Protein AF-A0A2G9REM1-F1 (afdb_monomer_lite)

pLDDT: mean 92.19, std 7.45, range [52.59, 98.88]

Radius of gyration: 35.98 Å; chains: 1; bounding box: 77×43×107 Å

Secondary structure (DSSP, 8-state):
---S---------S-S-HHHHTTGGG--GGGS-HHHHHHHHHHHHHHHHHPPPPEETTTEE--HHHHHHHHHHHHHHHHTTPPPPHHHHHHHHHHHHHHHHHHHHHHHHHHHHHHH--SSPSSHHHHHHHHHHHHHHHHHHHHHH----TT-HHHHHHHHHHHHHHHHHHHHHHHHHHHHHHHHHHHHHHHHHHHHHTTTTSSTTHHHHHHHHHHHHHHHHHHSS---TTHHHHHHHHHHHHHT-

Organism: Aquarana catesbeiana (NCBI:txid8400)

Structure (mmCIF, N/CA/C/O backbone):
data_AF-A0A2G9REM1-F1
#
_entry.id   AF-A0A2G9REM1-F1
#
loop_
_atom_site.group_PDB
_atom_site.id
_atom_site.type_symbol
_atom_site.label_atom_id
_atom_site.label_alt_id
_atom_site.label_comp_id
_atom_site.label_asym_id
_atom_site.label_entity_id
_atom_site.label_seq_id
_atom_site.pdbx_PDB_ins_code
_atom_site.Cartn_x
_atom_site.Cartn_y
_atom_site.Cartn_z
_atom_site.occupancy
_atom_site.B_iso_or_equiv
_atom_site.auth_seq_id
_atom_site.auth_comp_id
_atom_site.auth_asym_id
_atom_site.auth_atom_id
_atom_site.pdbx_PDB_model_num
ATOM 1 N N . MET A 1 1 ? -25.717 18.271 27.765 1.00 52.59 1 MET A N 1
ATOM 2 C CA . MET A 1 1 ? -26.165 16.949 28.265 1.00 52.59 1 MET A CA 1
ATOM 3 C C . MET A 1 1 ? -25.075 15.956 27.875 1.00 52.59 1 MET A C 1
ATOM 5 O O . MET A 1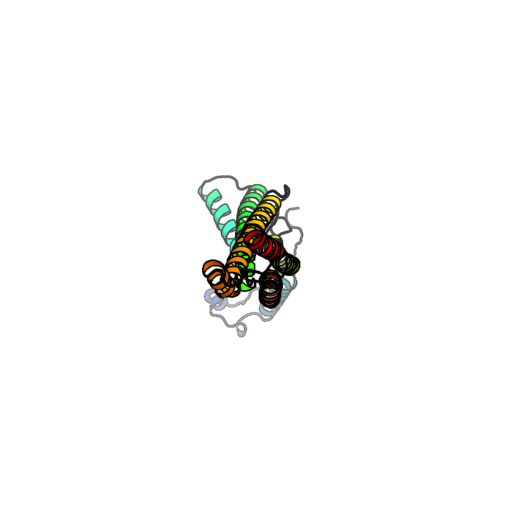 1 ? -24.778 15.903 26.698 1.00 52.59 1 MET A O 1
ATOM 9 N N . TYR A 1 2 ? -24.410 15.280 28.822 1.00 86.44 2 TYR A N 1
ATOM 10 C CA . TYR A 1 2 ? -23.147 14.548 28.560 1.00 86.44 2 TYR A CA 1
ATOM 11 C C . TYR A 1 2 ? -23.285 13.196 27.834 1.00 86.44 2 TYR A C 1
ATOM 13 O O . TYR A 1 2 ? -22.301 12.688 27.316 1.00 86.44 2 TYR A O 1
ATOM 21 N N . PHE A 1 3 ? -24.483 12.605 27.801 1.00 89.00 3 PHE A N 1
ATOM 22 C CA . PHE A 1 3 ? -24.748 11.324 27.138 1.00 89.00 3 PHE A CA 1
ATOM 23 C C . PHE A 1 3 ? -25.878 11.502 26.127 1.00 89.00 3 PHE A C 1
ATOM 25 O O . PHE A 1 3 ? -26.951 11.980 26.513 1.00 89.00 3 PHE A O 1
ATOM 32 N N . ASN A 1 4 ? -25.632 11.092 24.880 1.00 85.94 4 ASN A N 1
ATOM 33 C CA . ASN A 1 4 ? -26.566 11.234 23.756 1.00 85.94 4 ASN A CA 1
ATOM 34 C C . ASN A 1 4 ? -27.795 10.329 23.900 1.00 85.94 4 ASN A C 1
ATOM 36 O O . ASN A 1 4 ? -28.914 10.746 23.614 1.00 85.94 4 ASN A O 1
ATOM 40 N N . THR A 1 5 ? -27.598 9.118 24.420 1.00 90.62 5 THR A N 1
ATOM 41 C CA . THR A 1 5 ? -28.651 8.106 24.554 1.00 90.62 5 THR A CA 1
ATOM 42 C C . THR A 1 5 ? -28.690 7.593 25.987 1.00 90.62 5 THR A C 1
ATOM 44 O O . THR A 1 5 ? -27.654 7.442 26.635 1.00 90.62 5 THR A O 1
ATOM 47 N N . ARG A 1 6 ? -29.892 7.334 26.513 1.00 92.50 6 ARG A N 1
ATOM 48 C CA . ARG A 1 6 ? -30.090 6.816 27.874 1.00 92.50 6 ARG A CA 1
ATOM 49 C C . ARG A 1 6 ? -31.068 5.652 27.849 1.00 92.50 6 ARG A C 1
ATOM 51 O O . ARG A 1 6 ? -32.156 5.768 27.291 1.00 92.50 6 ARG A O 1
ATOM 58 N N . LYS A 1 7 ? -30.694 4.548 28.489 1.00 94.31 7 LYS A N 1
ATOM 59 C CA . LYS A 1 7 ? -31.532 3.361 28.671 1.00 94.31 7 LYS A CA 1
ATOM 60 C C . LYS A 1 7 ? -31.386 2.888 30.114 1.00 94.31 7 LYS A C 1
ATOM 62 O O . LYS A 1 7 ? -30.278 2.870 30.638 1.00 94.31 7 LYS A O 1
ATOM 67 N N . CYS A 1 8 ? -32.498 2.539 30.751 1.00 96.62 8 CYS A N 1
ATOM 68 C CA . CYS A 1 8 ? -32.515 1.983 32.100 1.00 96.62 8 CYS A CA 1
ATOM 69 C C . CYS A 1 8 ? -33.000 0.533 32.037 1.00 96.62 8 CYS A C 1
ATOM 71 O O . CYS A 1 8 ? -33.963 0.238 31.327 1.00 96.62 8 CYS A O 1
ATOM 73 N N . PHE A 1 9 ? -32.320 -0.343 32.773 1.00 97.19 9 PHE A N 1
ATOM 74 C CA . PHE A 1 9 ? -32.696 -1.733 32.998 1.00 97.19 9 PHE A CA 1
ATOM 75 C C . PHE A 1 9 ? -32.890 -1.933 34.495 1.00 97.19 9 PHE A C 1
ATOM 77 O O . PHE A 1 9 ? -32.150 -1.363 35.297 1.00 97.19 9 PHE A O 1
ATOM 84 N N . VAL A 1 10 ? -33.885 -2.734 34.854 1.00 97.12 10 VAL A N 1
ATOM 85 C CA . VAL A 1 10 ? -34.146 -3.139 36.233 1.00 97.12 10 VAL A CA 1
ATOM 86 C C . VAL A 1 10 ? -33.968 -4.645 36.328 1.00 97.12 10 VAL A C 1
ATOM 88 O O . VAL A 1 10 ? -34.307 -5.365 35.387 1.00 97.12 10 VAL A O 1
ATOM 91 N N . PHE A 1 11 ? -33.416 -5.084 37.452 1.00 97.62 11 PHE A N 1
ATOM 92 C CA . PHE A 1 11 ? -33.130 -6.482 37.727 1.00 97.62 11 PHE A CA 1
ATOM 93 C C . PHE A 1 11 ? -33.736 -6.848 39.075 1.00 97.62 11 PHE A C 1
ATOM 95 O O . PHE A 1 11 ? -33.488 -6.164 40.073 1.00 97.62 11 PHE A O 1
ATOM 102 N N . ASP A 1 12 ? -34.519 -7.917 39.096 1.00 96.38 12 ASP A N 1
ATOM 103 C CA . ASP A 1 12 ? -34.970 -8.534 40.336 1.00 96.38 12 ASP A CA 1
ATOM 104 C C . ASP A 1 12 ? -33.766 -9.155 41.068 1.00 96.38 12 ASP A C 1
ATOM 106 O O . ASP A 1 12 ? -32.737 -9.436 40.448 1.00 96.38 12 ASP A O 1
ATOM 110 N N . PRO A 1 13 ? -33.850 -9.397 42.387 1.00 94.94 13 PRO A N 1
ATOM 111 C CA . PRO A 1 13 ? -32.807 -10.130 43.091 1.00 94.94 13 PRO A CA 1
ATOM 112 C C . PRO A 1 13 ? -32.518 -11.488 42.417 1.00 94.94 13 PRO A C 1
ATOM 114 O O . PRO A 1 13 ? -33.465 -12.232 42.147 1.00 94.94 13 PRO A O 1
ATOM 117 N N . PRO A 1 14 ? -31.239 -11.857 42.192 1.00 95.25 14 PRO A N 1
ATOM 118 C CA . PRO A 1 14 ? -30.890 -13.107 41.510 1.00 95.25 14 PRO A CA 1
ATOM 119 C C . PRO A 1 14 ? -31.413 -14.356 42.224 1.00 95.25 14 PRO A C 1
ATOM 121 O O . PRO A 1 14 ? -31.768 -15.337 41.582 1.00 95.25 14 PRO A O 1
ATOM 124 N N . SER A 1 15 ? -31.470 -14.321 43.558 1.00 94.75 15 SER A N 1
ATOM 125 C CA . SER A 1 15 ? -32.039 -15.367 44.406 1.00 94.75 15 SER A CA 1
ATOM 126 C C . SER A 1 15 ? -32.455 -14.783 45.760 1.00 94.75 15 SER A C 1
ATOM 128 O O . SER A 1 15 ? -31.921 -13.760 46.195 1.00 94.75 15 SER A O 1
ATOM 130 N N . ALA A 1 16 ? -33.390 -15.445 46.444 1.00 93.19 16 ALA A N 1
ATOM 131 C CA . ALA A 1 16 ? -33.728 -15.150 47.838 1.00 93.19 16 ALA A CA 1
ATOM 132 C C . ALA A 1 16 ? -32.781 -15.849 48.837 1.00 93.19 16 ALA A C 1
ATOM 134 O O . ALA A 1 16 ? -32.741 -15.473 50.011 1.00 93.19 16 ALA A O 1
ATOM 135 N N . ASP A 1 17 ? -32.017 -16.858 48.398 1.00 94.12 17 ASP A N 1
ATOM 136 C CA . ASP A 1 17 ? -31.079 -17.580 49.258 1.00 94.12 17 ASP A CA 1
ATOM 137 C C . ASP A 1 17 ? -29.735 -16.843 49.345 1.00 94.12 17 ASP A C 1
ATOM 139 O O . ASP A 1 17 ? -28.975 -16.729 48.382 1.00 94.12 17 ASP A O 1
ATOM 143 N N . LYS A 1 18 ? -29.398 -16.385 50.552 1.00 94.00 18 LYS A N 1
ATOM 144 C CA . LYS A 1 18 ? -28.131 -15.708 50.835 1.00 94.00 18 LYS A CA 1
ATOM 145 C C . LYS A 1 18 ? -26.910 -16.586 50.544 1.00 94.00 18 LYS A C 1
ATOM 147 O O . LYS A 1 18 ? -25.870 -16.045 50.178 1.00 94.00 18 LYS A O 1
ATOM 152 N N . LYS A 1 19 ? -27.014 -17.911 50.697 1.00 92.88 19 LYS A N 1
ATOM 153 C CA . LYS A 1 19 ? -25.918 -18.832 50.366 1.00 92.88 19 LYS A CA 1
ATOM 154 C C . LYS A 1 19 ? -25.640 -18.833 48.870 1.00 92.88 19 LYS A C 1
ATOM 156 O O . LYS A 1 19 ? -24.475 -18.848 48.503 1.00 92.88 19 LYS A O 1
ATOM 161 N N . VAL A 1 20 ? -26.683 -18.763 48.039 1.00 93.25 20 VAL A N 1
ATOM 162 C CA . VAL A 1 20 ? -26.566 -18.645 46.577 1.00 93.25 20 VAL A CA 1
ATOM 163 C C . VAL A 1 20 ? -25.887 -17.323 46.211 1.00 93.25 20 VAL A C 1
ATOM 165 O O . VAL A 1 20 ? -24.892 -17.322 45.492 1.00 93.25 20 VAL A O 1
ATOM 168 N N . LEU A 1 21 ? -26.329 -16.207 46.801 1.00 94.38 21 LEU A N 1
ATOM 169 C CA . LEU A 1 21 ? -25.750 -14.880 46.539 1.00 94.38 21 LEU A CA 1
ATOM 170 C C . LEU A 1 21 ? -24.260 -14.756 46.920 1.00 94.38 21 LEU A C 1
ATOM 172 O O . LEU A 1 21 ? -23.554 -13.927 46.354 1.00 94.38 21 LEU A O 1
ATOM 176 N N . GLN A 1 22 ? -23.766 -15.557 47.869 1.00 95.00 22 GLN A N 1
ATOM 177 C CA . GLN A 1 22 ? -22.354 -15.551 48.283 1.00 95.00 22 GLN A CA 1
ATOM 178 C C . GLN A 1 22 ? -21.415 -16.286 47.320 1.00 95.00 22 GLN A C 1
ATOM 180 O O . GLN A 1 22 ? -20.202 -16.152 47.451 1.00 95.00 22 GLN A O 1
ATOM 185 N N . ARG A 1 23 ? -21.958 -17.064 46.380 1.00 95.00 23 ARG A N 1
ATOM 186 C CA . ARG A 1 23 ? -21.188 -17.924 45.473 1.00 95.00 23 ARG A CA 1
ATOM 187 C C . ARG A 1 23 ? -21.637 -17.791 44.016 1.00 95.00 23 ARG A C 1
ATOM 189 O O . ARG A 1 23 ? -21.585 -18.760 43.273 1.00 95.00 23 ARG A O 1
ATOM 196 N N . MET A 1 24 ? -22.090 -16.597 43.622 1.00 92.06 24 MET A N 1
ATOM 197 C CA . MET A 1 24 ? -22.698 -16.314 42.310 1.00 92.06 24 MET A CA 1
ATOM 198 C C . MET A 1 24 ? -21.885 -16.810 41.104 1.00 92.06 24 MET A C 1
ATOM 200 O O . MET A 1 24 ? -22.490 -17.217 40.119 1.00 92.06 24 MET A O 1
ATOM 204 N N . ASP A 1 25 ? -20.553 -16.836 41.189 1.00 91.75 25 ASP A N 1
ATOM 205 C CA . ASP A 1 25 ? -19.679 -17.314 40.105 1.00 91.75 25 ASP A CA 1
ATOM 206 C C . ASP A 1 25 ? -19.739 -18.844 39.889 1.00 91.75 25 ASP A C 1
ATOM 208 O O . ASP A 1 25 ? -19.286 -19.349 38.864 1.00 91.75 25 ASP A O 1
ATOM 212 N N . GLU A 1 26 ? -20.296 -19.597 40.844 1.00 93.50 26 GLU A N 1
ATOM 213 C CA . GLU A 1 26 ? -20.381 -21.067 40.836 1.00 93.50 26 GLU A CA 1
ATOM 214 C C . GLU A 1 26 ? -21.814 -21.596 40.653 1.00 93.50 26 GLU A C 1
ATOM 216 O O . GLU A 1 26 ? -22.024 -22.806 40.534 1.00 93.50 26 GLU A O 1
ATOM 221 N N . VAL A 1 27 ? -22.807 -20.706 40.709 1.00 93.06 27 VAL A N 1
ATOM 222 C CA . VAL A 1 27 ? -24.236 -21.046 40.759 1.00 93.06 27 VAL A CA 1
ATOM 223 C C . VAL A 1 27 ? -24.762 -21.319 39.359 1.00 93.06 27 VAL A C 1
ATOM 225 O O . VAL A 1 27 ? -24.475 -20.584 38.416 1.00 93.06 27 VAL A O 1
ATOM 228 N N . SER A 1 28 ? -25.583 -22.360 39.217 1.00 93.12 28 SER A N 1
ATOM 229 C CA . SER A 1 28 ? -26.251 -22.630 37.943 1.00 93.12 28 SER A CA 1
ATOM 230 C C . SER A 1 28 ? -27.460 -21.712 37.746 1.00 93.12 28 SER A C 1
ATOM 232 O O . SER A 1 28 ? -28.177 -21.409 38.696 1.00 93.12 28 SER A O 1
ATOM 234 N N . GLU A 1 29 ? -27.783 -21.344 36.503 1.00 93.75 29 GLU A N 1
ATOM 235 C CA . GLU A 1 29 ? -28.966 -20.510 36.208 1.00 93.75 29 GLU A CA 1
ATOM 236 C C . GLU A 1 29 ? -30.286 -21.102 36.734 1.00 93.75 29 GLU A C 1
ATOM 238 O O . GLU A 1 29 ? -31.235 -20.373 36.999 1.00 93.75 29 GLU A O 1
ATOM 243 N N . LYS A 1 30 ? -30.344 -22.424 36.946 1.00 92.56 30 LYS A N 1
ATOM 244 C CA . LYS A 1 30 ? -31.515 -23.124 37.501 1.00 92.56 30 LYS A CA 1
ATOM 245 C C . LYS A 1 30 ? -31.791 -22.785 38.968 1.00 92.56 30 LYS A C 1
ATOM 247 O O . LYS A 1 30 ? -32.899 -23.016 39.441 1.00 92.56 30 LYS A O 1
ATOM 252 N N . GLU A 1 31 ? -30.785 -22.298 39.687 1.00 93.25 31 GLU A N 1
ATOM 253 C CA . GLU A 1 31 ? -30.878 -21.879 41.091 1.00 93.25 31 GLU A CA 1
ATOM 254 C C . GLU A 1 31 ? -31.189 -20.377 41.224 1.00 93.25 31 GLU A C 1
ATOM 256 O O . GLU A 1 31 ? -31.362 -19.870 42.338 1.00 93.25 31 GLU A O 1
ATOM 261 N N . LEU A 1 32 ? -31.270 -19.667 40.093 1.00 95.31 32 LEU A N 1
ATOM 262 C CA . LEU A 1 32 ? -31.604 -18.251 40.020 1.00 95.31 32 LEU A CA 1
ATOM 263 C C . LEU A 1 32 ? -33.097 -18.045 39.739 1.00 95.31 32 LEU A C 1
ATOM 265 O O . LEU A 1 32 ? -33.799 -18.916 39.220 1.00 95.31 32 LEU A O 1
ATOM 269 N N . SER A 1 33 ? -33.589 -16.852 40.065 1.00 95.94 33 SER A N 1
ATOM 270 C CA . SER A 1 33 ? -34.923 -16.420 39.662 1.00 95.94 33 SER A CA 1
ATOM 271 C C . SER A 1 33 ? -35.028 -16.409 38.137 1.00 95.94 33 SER A C 1
ATOM 273 O O . SER A 1 33 ? -34.246 -15.743 37.457 1.00 95.94 33 SER A O 1
ATOM 275 N N . SER A 1 34 ? -36.046 -17.079 37.599 1.00 95.75 34 SER A N 1
ATOM 276 C CA . SER A 1 34 ? -36.344 -17.050 36.161 1.00 95.75 34 SER A CA 1
ATOM 277 C C . SER A 1 34 ? -36.569 -15.626 35.642 1.00 95.75 34 SER A C 1
ATOM 279 O O . SER A 1 34 ? -36.106 -15.300 34.554 1.00 95.75 34 SER A O 1
ATOM 281 N N . SER A 1 35 ? -37.191 -14.746 36.440 1.00 96.88 35 SER A N 1
ATOM 282 C CA . SER A 1 35 ? -37.392 -13.344 36.051 1.00 96.88 35 SER A CA 1
ATOM 283 C C . SER A 1 35 ? -36.070 -12.591 35.891 1.00 96.88 35 SER A C 1
ATOM 285 O O . SER A 1 35 ? -35.915 -11.833 34.934 1.00 96.88 35 SER A O 1
ATOM 287 N N . PHE A 1 36 ? -35.108 -12.839 36.784 1.00 96.56 36 PHE A N 1
ATOM 288 C CA . PHE A 1 36 ? -33.771 -12.254 36.722 1.00 96.56 36 PHE A CA 1
ATOM 289 C C . PHE A 1 36 ? -33.013 -12.750 35.487 1.00 96.56 36 PHE A C 1
ATOM 291 O O . PHE A 1 36 ? -32.463 -11.942 34.740 1.00 96.56 36 PHE A O 1
ATOM 298 N N . VAL A 1 37 ? -33.045 -14.060 35.226 1.00 96.31 37 VAL A N 1
ATOM 299 C CA . VAL A 1 37 ? -32.403 -14.664 34.047 1.00 96.31 37 VAL A CA 1
ATOM 300 C C . VAL A 1 37 ? -32.980 -14.077 32.752 1.00 96.31 37 VAL A C 1
ATOM 302 O O . VAL A 1 37 ? -32.227 -13.609 31.895 1.00 96.31 37 VAL A O 1
ATOM 305 N N . ASP A 1 38 ? -34.308 -13.976 32.640 1.00 97.38 38 ASP A N 1
ATOM 306 C CA . ASP A 1 38 ? -34.974 -13.354 31.489 1.00 97.38 38 ASP A CA 1
ATOM 307 C C . ASP A 1 38 ? -34.606 -11.866 31.323 1.00 97.38 38 ASP A C 1
ATOM 309 O O . ASP A 1 38 ? -34.452 -11.375 30.200 1.00 97.38 38 ASP A O 1
ATOM 313 N N . GLN A 1 39 ? -34.471 -11.119 32.426 1.00 98.12 39 GLN A N 1
ATOM 314 C CA . GLN A 1 39 ? -34.041 -9.714 32.413 1.00 98.12 39 GLN A CA 1
ATOM 315 C C . GLN A 1 39 ? -32.586 -9.574 31.943 1.00 98.12 39 GLN A C 1
ATOM 317 O O . GLN A 1 39 ? -32.302 -8.709 31.111 1.00 98.12 39 GLN A O 1
ATOM 322 N N . CYS A 1 40 ? -31.680 -10.440 32.409 1.00 96.81 40 CYS A N 1
ATOM 323 C CA . CYS A 1 40 ? -30.295 -10.511 31.941 1.00 96.81 40 CYS A CA 1
ATOM 324 C C . CYS A 1 40 ? -30.215 -10.824 30.446 1.00 96.81 40 CYS A C 1
ATOM 326 O O . CYS A 1 40 ? -29.511 -10.120 29.723 1.00 96.81 40 CYS A O 1
ATOM 328 N N . HIS A 1 41 ? -30.987 -11.797 29.954 1.00 97.25 41 HIS A N 1
ATOM 329 C CA . HIS A 1 41 ? -31.046 -12.092 28.522 1.00 97.25 41 HIS A CA 1
ATOM 330 C C . HIS A 1 41 ? -31.504 -10.886 27.702 1.00 97.25 41 HIS A C 1
ATOM 332 O O . HIS A 1 41 ? -30.837 -10.521 26.735 1.00 97.25 41 HIS A O 1
ATOM 338 N N . LYS A 1 42 ? -32.586 -10.216 28.117 1.00 98.00 42 LYS A N 1
ATOM 339 C CA . LYS A 1 42 ? -33.083 -9.004 27.443 1.00 98.00 42 LYS A CA 1
ATOM 340 C C . LYS A 1 42 ? -32.062 -7.867 27.462 1.00 98.00 42 LYS A C 1
ATOM 342 O O . LYS A 1 42 ? -31.946 -7.133 26.481 1.00 98.00 42 LYS A O 1
ATOM 347 N N . PHE A 1 43 ? -31.329 -7.704 28.564 1.00 98.12 43 PHE A N 1
ATOM 348 C CA . PHE A 1 43 ? -30.234 -6.741 28.656 1.00 98.12 43 PHE A CA 1
ATOM 349 C C . PHE A 1 43 ? -29.119 -7.073 27.658 1.00 98.12 43 PHE A C 1
ATOM 351 O O . PHE A 1 43 ? -28.767 -6.221 26.845 1.00 98.12 43 PHE A O 1
ATOM 358 N N . CYS A 1 44 ? -28.610 -8.306 27.667 1.00 98.00 44 CYS A N 1
ATOM 359 C CA . CYS A 1 44 ? -27.543 -8.738 26.766 1.00 98.00 44 CYS A CA 1
ATOM 360 C C . CYS A 1 44 ? -27.955 -8.612 25.295 1.00 98.00 44 CYS A C 1
ATOM 362 O O . CYS A 1 44 ? -27.211 -8.047 24.497 1.00 98.00 44 CYS A O 1
ATOM 364 N N . GLU A 1 45 ? -29.162 -9.062 24.940 1.00 98.19 45 GLU A N 1
ATOM 365 C CA . GLU A 1 45 ? -29.705 -8.932 23.585 1.00 98.19 45 GLU A CA 1
ATOM 366 C C . GLU A 1 45 ? -29.771 -7.462 23.154 1.00 98.19 45 GLU A C 1
ATOM 368 O O . GLU A 1 45 ? -29.359 -7.112 22.045 1.00 98.19 45 GLU A O 1
ATOM 373 N N . TYR A 1 46 ? -30.227 -6.575 24.044 1.00 97.44 46 TYR A N 1
ATOM 374 C CA . TYR A 1 46 ? -30.237 -5.147 23.762 1.00 97.44 46 TYR A CA 1
ATOM 375 C C . TYR A 1 46 ? -28.824 -4.608 23.523 1.00 97.44 46 TYR A C 1
ATOM 377 O O . TYR A 1 46 ? -28.624 -3.879 22.554 1.00 97.44 46 TYR A O 1
ATOM 385 N N . ILE A 1 47 ? -27.849 -4.951 24.366 1.00 97.50 47 ILE A N 1
ATOM 386 C CA . ILE A 1 47 ? -26.462 -4.499 24.210 1.00 97.50 47 ILE A CA 1
ATOM 387 C C . ILE A 1 47 ? -25.888 -4.974 22.870 1.00 97.50 47 ILE A C 1
ATOM 389 O O . ILE A 1 47 ? -25.425 -4.146 22.091 1.00 97.50 47 ILE A O 1
ATOM 393 N N . TYR A 1 48 ? -25.999 -6.264 22.543 1.00 96.62 48 TYR A N 1
ATOM 394 C CA . TYR A 1 48 ? -25.473 -6.805 21.284 1.00 96.62 48 TYR A CA 1
ATOM 395 C C . TYR A 1 48 ? -26.136 -6.216 20.040 1.00 96.62 48 TYR A C 1
ATOM 397 O O . TYR A 1 48 ? -25.491 -6.092 19.002 1.00 96.62 48 TYR A O 1
ATOM 405 N N . LYS A 1 49 ? -27.414 -5.843 20.135 1.00 97.00 49 LYS A N 1
ATOM 406 C CA . LYS A 1 49 ? -28.157 -5.260 19.018 1.00 97.00 49 LYS A CA 1
ATOM 407 C C . LYS A 1 49 ? -27.940 -3.754 18.851 1.00 97.00 49 LYS A C 1
ATOM 409 O O . LYS A 1 49 ? -28.078 -3.261 17.737 1.00 97.00 49 LYS A O 1
ATOM 414 N N . ASN A 1 50 ? -27.682 -3.020 19.936 1.00 95.31 50 ASN A N 1
ATOM 415 C CA . ASN A 1 50 ? -27.753 -1.552 19.936 1.00 95.31 50 ASN A CA 1
ATOM 416 C C . ASN A 1 50 ? -26.433 -0.848 20.274 1.00 95.31 50 ASN A C 1
ATOM 418 O O . ASN A 1 50 ? -26.379 0.373 20.156 1.00 95.31 50 ASN A O 1
ATOM 422 N N . VAL A 1 51 ? -25.392 -1.551 20.733 1.00 92.81 51 VAL A N 1
ATOM 423 C CA . VAL A 1 51 ? -24.088 -0.910 20.957 1.00 92.81 51 VAL A CA 1
ATOM 424 C C . VAL A 1 51 ? -23.434 -0.586 19.621 1.00 92.81 51 VAL A C 1
ATOM 426 O O . VAL A 1 51 ? -23.276 -1.442 18.755 1.00 92.81 51 VAL A O 1
ATOM 429 N N . GLU A 1 52 ? -23.029 0.669 19.483 1.00 93.25 52 GLU A N 1
ATOM 430 C CA . GLU A 1 52 ? -22.290 1.162 18.331 1.00 93.25 52 GLU A CA 1
ATOM 431 C C . GLU A 1 52 ? -20.790 0.914 18.502 1.00 93.25 52 GLU A C 1
ATOM 433 O O . GLU A 1 52 ? -20.256 0.873 19.616 1.00 93.25 52 GLU A O 1
ATOM 438 N N . VAL A 1 53 ? -20.091 0.775 17.374 1.00 94.69 53 VAL A N 1
ATOM 439 C CA . VAL A 1 53 ? -18.628 0.737 17.369 1.00 94.69 53 VAL A CA 1
ATOM 440 C C . VAL A 1 53 ? -18.110 2.047 17.950 1.00 94.69 53 VAL A C 1
ATOM 442 O O . VAL A 1 53 ? -18.555 3.127 17.567 1.00 94.69 53 VAL A O 1
ATOM 445 N N . LYS A 1 54 ? -17.147 1.966 18.870 1.00 93.62 54 LYS A N 1
ATOM 446 C CA . LYS A 1 54 ? -16.527 3.165 19.428 1.00 93.62 54 LYS A CA 1
ATOM 447 C C . LYS A 1 54 ? -15.799 3.924 18.318 1.00 93.62 54 LYS A C 1
ATOM 449 O O . LYS A 1 54 ? -14.915 3.367 17.670 1.00 93.62 54 LYS A O 1
ATOM 454 N N . LEU A 1 55 ? -16.142 5.196 18.148 1.00 91.19 55 LEU A N 1
ATOM 455 C CA . LEU A 1 55 ? -15.480 6.107 17.220 1.00 91.19 55 LEU A CA 1
ATOM 456 C C . LEU A 1 55 ? -14.597 7.105 17.981 1.00 91.19 55 LEU A C 1
ATOM 458 O O . LEU A 1 55 ? -14.910 7.509 19.109 1.00 91.19 55 LEU A O 1
ATOM 462 N N . LEU A 1 56 ? -13.483 7.475 17.356 1.00 88.19 56 LEU A N 1
ATOM 463 C CA . LEU A 1 56 ? -12.636 8.603 17.713 1.00 88.19 56 LEU A CA 1
ATOM 464 C C . LEU A 1 56 ? -13.016 9.775 16.800 1.00 88.19 56 LEU A C 1
ATOM 466 O O . LEU A 1 56 ? -12.995 9.623 15.575 1.00 88.19 56 LEU A O 1
ATOM 470 N N . ASP A 1 57 ? -13.388 10.901 17.413 1.00 81.94 57 ASP A N 1
ATOM 471 C CA . ASP A 1 57 ? -13.875 12.110 16.726 1.00 81.94 57 ASP A CA 1
ATOM 472 C C . ASP A 1 57 ? -15.024 11.830 15.736 1.00 81.94 57 ASP A C 1
ATOM 474 O O . ASP A 1 57 ? -15.070 12.374 14.642 1.00 81.94 57 ASP A O 1
ATOM 478 N N . ASP A 1 58 ? -15.901 10.878 16.083 1.00 82.75 58 ASP A N 1
ATOM 479 C CA . ASP A 1 58 ? -17.048 10.420 15.279 1.00 82.75 58 ASP A CA 1
ATOM 480 C C . ASP A 1 58 ? -16.725 9.938 13.846 1.00 82.75 58 ASP A C 1
ATOM 482 O O . ASP A 1 58 ? -17.629 9.680 13.053 1.00 82.75 58 ASP A O 1
ATOM 486 N N . ILE A 1 59 ? -15.442 9.750 13.513 1.00 83.81 59 ILE A N 1
ATOM 487 C CA . ILE A 1 59 ? -14.984 9.397 12.160 1.00 83.81 59 ILE A CA 1
ATOM 488 C C . ILE A 1 59 ? -14.240 8.061 12.155 1.00 83.81 59 ILE A C 1
ATOM 490 O O . ILE A 1 59 ? -14.492 7.214 11.296 1.00 83.81 59 ILE A O 1
ATOM 494 N N . LYS A 1 60 ? -13.303 7.850 13.089 1.00 87.56 60 LYS A N 1
ATOM 495 C CA . LYS A 1 60 ? -12.380 6.706 13.045 1.00 87.56 60 LYS A CA 1
ATOM 496 C C . LYS A 1 60 ? -12.823 5.601 14.008 1.00 87.56 60 LYS A C 1
ATOM 498 O O . LYS A 1 60 ? -12.807 5.828 15.217 1.00 87.56 60 LYS A O 1
ATOM 503 N N . PRO A 1 61 ? -13.148 4.388 13.528 1.00 92.50 61 PRO A N 1
ATOM 504 C CA . PRO A 1 61 ? -13.361 3.241 14.403 1.00 92.50 61 PRO A CA 1
ATOM 505 C C . PRO A 1 61 ? -12.140 2.961 15.279 1.00 92.50 61 PRO A C 1
ATOM 507 O O . PRO A 1 61 ? -11.016 2.862 14.784 1.00 92.50 61 PRO A O 1
ATOM 510 N N . VAL A 1 62 ? -12.366 2.807 16.582 1.00 92.50 62 VAL A N 1
ATOM 511 C CA . VAL A 1 62 ? -11.320 2.467 17.547 1.00 92.50 62 VAL A CA 1
ATOM 512 C C . VAL A 1 62 ? -11.004 0.978 17.427 1.00 92.50 62 VAL A C 1
ATOM 514 O O . VAL A 1 62 ? -11.747 0.123 17.907 1.00 92.50 62 VAL A O 1
ATOM 517 N N . SER A 1 63 ? -9.890 0.675 16.761 1.00 91.94 63 SER A N 1
ATOM 518 C CA . SER A 1 63 ? -9.298 -0.664 16.717 1.00 91.94 63 SER A CA 1
ATOM 519 C C . SER A 1 63 ? -8.612 -1.012 18.045 1.00 91.94 63 SER A C 1
ATOM 521 O O . SER A 1 63 ? -8.442 -0.156 18.914 1.00 91.94 63 SER A O 1
ATOM 523 N N . GLY A 1 64 ? -8.165 -2.262 18.203 1.00 93.31 64 GLY A N 1
ATOM 524 C CA . GLY A 1 64 ? -7.375 -2.665 19.374 1.00 93.31 64 GLY A CA 1
ATOM 525 C C . GLY A 1 64 ? -6.060 -1.886 19.519 1.00 93.31 64 GLY A C 1
ATOM 526 O O . GLY A 1 64 ? -5.668 -1.551 20.632 1.00 93.31 64 GLY A O 1
ATOM 527 N N . GLU A 1 65 ? -5.417 -1.539 18.403 1.00 90.38 65 GLU A N 1
ATOM 528 C CA . GLU A 1 65 ? -4.191 -0.732 18.386 1.00 90.38 65 GLU A CA 1
ATOM 529 C C . GLU A 1 65 ? -4.457 0.703 18.858 1.00 90.38 65 GLU A C 1
ATOM 531 O O . GLU A 1 65 ? -3.807 1.174 19.793 1.00 90.38 65 GLU A O 1
ATOM 536 N N . ILE A 1 66 ? -5.487 1.355 18.305 1.00 91.44 66 ILE A N 1
ATOM 537 C CA . ILE A 1 66 ? -5.908 2.697 18.733 1.00 91.44 66 ILE A CA 1
ATOM 538 C C . ILE A 1 66 ? -6.327 2.677 20.207 1.00 91.44 66 ILE A C 1
ATOM 540 O O . ILE A 1 66 ? -5.969 3.579 20.964 1.00 91.44 66 ILE A O 1
ATOM 544 N N . LEU A 1 67 ? -7.045 1.640 20.651 1.00 94.25 67 LEU A N 1
ATOM 545 C CA . LEU A 1 67 ? -7.431 1.489 22.053 1.00 94.25 67 LEU A CA 1
ATOM 546 C C . LEU A 1 67 ? -6.206 1.379 22.969 1.00 94.25 67 LEU A C 1
ATOM 548 O O . LEU A 1 67 ? -6.174 2.029 24.011 1.00 94.25 67 LEU A O 1
ATOM 552 N N . GLY A 1 68 ? -5.189 0.610 22.576 1.00 93.50 68 GLY A N 1
ATOM 553 C CA . GLY A 1 68 ? -3.924 0.523 23.305 1.00 93.50 68 GLY A CA 1
ATOM 554 C C . GLY A 1 68 ? -3.230 1.883 23.431 1.00 93.50 68 GLY A C 1
ATOM 555 O O . GLY A 1 68 ? -2.808 2.258 24.527 1.00 93.50 68 GLY A O 1
ATOM 556 N N . GLN A 1 69 ? -3.185 2.659 22.343 1.00 91.31 69 GLN A N 1
ATOM 557 C CA . GLN A 1 69 ? -2.631 4.018 22.345 1.00 91.31 69 GLN A CA 1
ATOM 558 C C . GLN A 1 69 ? -3.428 4.967 23.259 1.00 91.31 69 GLN A C 1
ATOM 560 O O . GLN A 1 69 ? -2.830 5.737 24.014 1.00 91.31 69 GLN A O 1
ATOM 565 N N . LEU A 1 70 ? -4.766 4.892 23.239 1.00 91.81 70 LEU A N 1
ATOM 566 C CA . LEU A 1 70 ? -5.643 5.668 24.125 1.00 91.81 70 LEU A CA 1
ATOM 567 C C . LEU A 1 70 ? -5.387 5.327 25.598 1.00 91.81 70 LEU A C 1
ATOM 569 O O . LEU A 1 70 ? -5.162 6.228 26.404 1.00 91.81 70 LEU A O 1
ATOM 573 N N . VAL A 1 71 ? -5.383 4.036 25.950 1.00 93.00 71 VAL A N 1
ATOM 574 C CA . VAL A 1 71 ? -5.132 3.569 27.325 1.00 93.00 71 VAL A CA 1
ATOM 575 C C . VAL A 1 71 ? -3.772 4.050 27.818 1.00 93.00 71 VAL A C 1
ATOM 577 O O . VAL A 1 71 ? -3.684 4.574 28.930 1.00 93.00 71 VAL A O 1
ATOM 580 N N . TYR A 1 72 ? -2.731 3.925 26.991 1.00 91.12 72 TYR A N 1
ATOM 581 C CA . TYR A 1 72 ? -1.393 4.405 27.323 1.00 91.12 72 TYR A CA 1
ATOM 582 C C . TYR A 1 72 ? -1.386 5.912 27.610 1.00 91.12 72 TYR A C 1
ATOM 584 O O . TYR A 1 72 ? -0.975 6.318 28.695 1.00 91.12 72 TYR A O 1
ATOM 592 N N . LYS A 1 73 ? -1.916 6.733 26.692 1.00 88.62 73 LYS A N 1
ATOM 593 C CA . LYS A 1 73 ? -1.935 8.199 26.833 1.00 88.62 73 LYS A CA 1
ATOM 594 C C . LYS A 1 73 ? -2.719 8.671 28.054 1.00 88.62 73 LYS A C 1
ATOM 596 O O . LYS A 1 73 ? -2.240 9.524 28.798 1.00 88.62 73 LYS A O 1
ATOM 601 N N . TYR A 1 74 ? -3.908 8.113 28.284 1.00 89.94 74 TYR A N 1
ATOM 602 C CA . TYR A 1 74 ? -4.706 8.484 29.452 1.00 89.94 74 TYR A CA 1
ATOM 603 C C . TYR A 1 74 ? -4.018 8.070 30.756 1.00 89.94 74 TYR A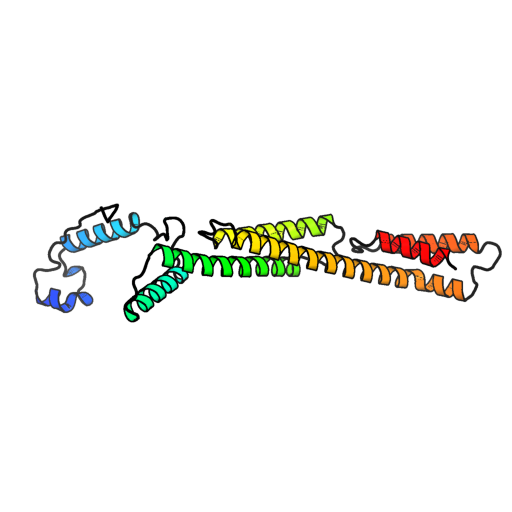 C 1
ATOM 605 O O . TYR A 1 74 ? -3.990 8.853 31.703 1.00 89.94 74 TYR A O 1
ATOM 613 N N . THR A 1 75 ? -3.418 6.878 30.804 1.00 91.38 75 THR A N 1
ATOM 614 C CA . THR A 1 75 ? -2.699 6.406 31.998 1.00 91.38 75 THR A CA 1
ATOM 615 C C . THR A 1 75 ? -1.466 7.263 32.280 1.00 91.38 75 THR A C 1
ATOM 617 O O . THR A 1 75 ? -1.269 7.689 33.416 1.00 91.38 75 THR A O 1
ATOM 620 N N . GLU A 1 76 ? -0.668 7.574 31.256 1.00 89.94 76 GLU A N 1
ATOM 621 C CA . GLU A 1 76 ? 0.522 8.423 31.372 1.00 89.94 76 GLU A CA 1
ATOM 622 C C . GLU A 1 76 ? 0.181 9.790 31.972 1.00 89.94 76 GLU A C 1
ATOM 624 O O . GLU A 1 76 ? 0.803 10.220 32.946 1.00 89.94 76 GLU A O 1
ATOM 629 N N . ALA A 1 77 ? -0.849 10.448 31.450 1.00 87.81 77 ALA A N 1
ATOM 630 C CA . ALA A 1 77 ? -1.245 11.757 31.938 1.00 87.81 77 ALA A CA 1
ATOM 631 C C . ALA A 1 77 ? -1.799 11.728 33.370 1.00 87.81 77 ALA A C 1
ATOM 633 O O . ALA A 1 77 ? -1.447 12.587 34.181 1.00 87.81 77 ALA A O 1
ATOM 634 N N . ILE A 1 78 ? -2.582 10.698 33.723 1.00 88.19 78 ILE A N 1
ATOM 635 C CA . ILE A 1 78 ? -3.032 10.480 35.107 1.00 88.19 78 ILE A CA 1
ATOM 636 C C . ILE A 1 78 ? -1.823 10.334 36.037 1.00 88.19 78 ILE A C 1
ATOM 638 O O . ILE A 1 78 ? -1.750 11.008 37.063 1.00 88.19 78 ILE A O 1
ATOM 642 N N . THR A 1 79 ? -0.851 9.490 35.674 1.00 92.62 79 THR A N 1
ATOM 643 C CA . THR A 1 79 ? 0.346 9.263 36.505 1.00 92.62 79 THR A CA 1
ATOM 644 C C . THR A 1 79 ? 1.236 10.497 36.620 1.00 92.62 79 THR A C 1
ATOM 646 O O . THR A 1 79 ? 1.872 10.702 37.651 1.00 92.62 79 THR A O 1
ATOM 649 N N . SER A 1 80 ? 1.230 11.352 35.598 1.00 90.31 80 SER A N 1
ATOM 650 C CA . SER A 1 80 ? 2.026 12.578 35.535 1.00 90.31 80 SER A CA 1
ATOM 651 C C . SER A 1 80 ? 1.288 13.806 36.087 1.00 90.31 80 SER A C 1
ATOM 653 O O . SER A 1 80 ? 1.841 14.903 36.072 1.00 90.31 80 SER A O 1
ATOM 655 N N . SER A 1 81 ? 0.058 13.646 36.599 1.00 87.19 81 SER A N 1
ATOM 656 C CA . SER A 1 81 ? -0.803 14.742 37.083 1.00 87.19 81 SER A CA 1
ATOM 657 C C . SER A 1 81 ? -1.011 15.860 36.051 1.00 87.19 81 SER A C 1
ATOM 659 O O . SER A 1 81 ? -1.187 17.027 36.405 1.00 87.19 81 SER A O 1
ATOM 661 N N . THR A 1 82 ? -0.988 15.509 34.765 1.00 83.56 82 THR A N 1
ATOM 662 C CA . THR A 1 82 ? -1.249 16.428 33.657 1.00 83.56 82 THR A CA 1
ATOM 663 C C . THR A 1 82 ? -2.696 16.289 33.196 1.00 83.56 82 THR A C 1
ATOM 665 O O . THR A 1 82 ? -3.296 15.215 33.241 1.00 83.56 82 THR A O 1
ATOM 668 N N . ALA A 1 83 ? -3.296 17.399 32.768 1.00 78.12 83 ALA A N 1
ATOM 669 C CA . ALA A 1 83 ? -4.635 17.363 32.196 1.00 78.12 83 ALA A CA 1
ATOM 670 C C . ALA A 1 83 ? -4.598 16.676 30.823 1.00 78.12 83 ALA A C 1
ATOM 672 O O . ALA A 1 83 ? -3.723 16.974 30.010 1.00 78.12 83 ALA A O 1
ATOM 673 N N . VAL A 1 84 ? -5.567 15.795 30.550 1.00 75.62 84 VAL A N 1
ATOM 674 C CA . VAL A 1 84 ? -5.760 15.235 29.207 1.00 75.62 84 VAL A CA 1
ATOM 675 C C . VAL A 1 84 ? -6.847 15.997 28.480 1.00 75.62 84 VAL A C 1
ATOM 677 O O . VAL A 1 84 ? -7.988 16.056 28.934 1.00 75.62 84 VAL A O 1
ATOM 680 N N . CYS A 1 85 ? -6.487 16.522 27.319 1.00 82.19 85 CYS A N 1
ATOM 681 C CA . CYS A 1 85 ? -7.415 17.047 26.335 1.00 82.19 85 CYS A CA 1
ATOM 682 C C . CYS A 1 85 ? -7.747 15.928 25.331 1.00 82.19 85 CYS A C 1
ATOM 684 O O . CYS A 1 85 ? -6.843 15.236 24.841 1.00 82.19 85 CYS A O 1
ATOM 686 N N . MET A 1 86 ? -9.036 15.698 25.055 1.00 82.31 86 MET A N 1
ATOM 687 C CA . MET A 1 86 ? -9.442 14.661 24.096 1.00 82.31 86 MET A CA 1
ATOM 688 C C . MET A 1 86 ? -8.955 15.020 22.694 1.00 82.31 86 MET A C 1
ATOM 690 O O . MET A 1 86 ? -8.437 14.158 21.991 1.00 82.31 86 MET A O 1
ATOM 694 N N . GLU A 1 87 ? -9.036 16.297 22.338 1.00 84.75 87 GLU A N 1
ATOM 695 C CA . GLU A 1 87 ? -8.595 16.850 21.067 1.00 84.75 87 GLU A CA 1
ATOM 696 C C . GLU A 1 87 ? -7.089 16.628 20.866 1.00 84.75 87 GLU A C 1
ATOM 698 O O . GLU A 1 87 ? -6.680 16.091 19.838 1.00 84.75 87 GLU A O 1
ATOM 703 N N . ASP A 1 88 ? -6.257 16.921 21.872 1.00 85.56 88 ASP A N 1
ATOM 704 C CA . ASP A 1 88 ? -4.803 16.696 21.785 1.00 85.56 88 ASP A CA 1
ATOM 705 C C . ASP A 1 88 ? -4.460 15.203 21.658 1.00 85.56 88 ASP A C 1
ATOM 707 O O . ASP A 1 88 ? -3.528 14.812 20.945 1.00 85.56 88 ASP A O 1
ATOM 711 N N . THR A 1 89 ? -5.242 14.347 22.321 1.00 87.19 89 THR A N 1
ATOM 712 C CA . THR A 1 89 ? -5.097 12.890 22.232 1.00 87.19 89 THR A CA 1
ATOM 713 C C . THR A 1 89 ? -5.409 12.402 20.820 1.00 87.19 89 THR A C 1
ATOM 715 O O . THR A 1 89 ? -4.611 11.663 20.240 1.00 87.19 89 THR A O 1
ATOM 718 N N . VAL A 1 90 ? -6.530 12.853 20.247 1.00 88.56 90 VAL A N 1
ATOM 719 C CA . VAL A 1 90 ? -6.949 12.534 18.873 1.00 88.56 90 VAL A CA 1
ATOM 720 C C . VAL 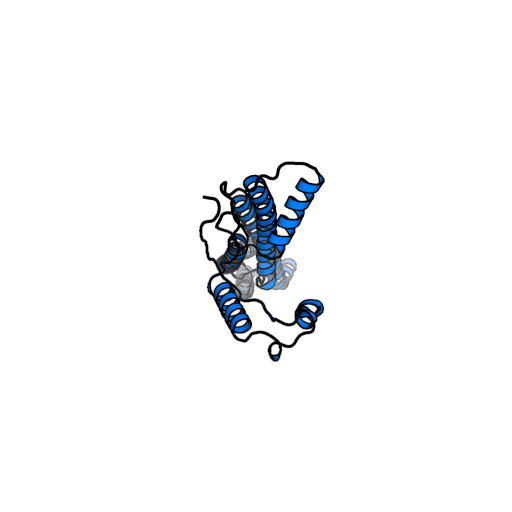A 1 90 ? -5.903 13.016 17.873 1.00 88.56 90 VAL A C 1
ATOM 722 O O . VAL A 1 90 ? -5.489 12.244 17.011 1.00 88.56 90 VAL A O 1
ATOM 725 N N . MET A 1 91 ? -5.423 14.255 18.016 1.00 89.38 91 MET A N 1
ATOM 726 C CA . MET A 1 91 ? -4.383 14.823 17.158 1.00 89.38 91 MET A CA 1
ATOM 727 C C . MET A 1 91 ? -3.116 13.966 17.183 1.00 89.38 91 MET A C 1
ATOM 729 O O . MET A 1 91 ? -2.618 13.574 16.129 1.00 89.38 91 MET A O 1
ATOM 733 N N . SER A 1 92 ? -2.633 13.597 18.370 1.00 90.44 92 SER A N 1
ATOM 734 C CA . SER A 1 92 ? -1.425 12.780 18.489 1.00 90.44 92 SER A CA 1
ATOM 735 C C . SER A 1 92 ? -1.595 11.369 17.913 1.00 90.44 92 SER A C 1
ATOM 737 O O . SER A 1 92 ? -0.684 10.883 17.244 1.00 90.44 92 SER A O 1
ATOM 739 N N . ILE A 1 93 ? -2.743 10.718 18.134 1.00 91.06 93 ILE A N 1
ATOM 740 C CA . ILE A 1 93 ? -3.042 9.403 17.539 1.00 91.06 93 ILE A CA 1
ATOM 741 C C . ILE A 1 93 ? -3.112 9.519 16.016 1.00 91.06 93 ILE A C 1
ATOM 743 O O . ILE A 1 93 ? -2.477 8.735 15.316 1.00 91.06 93 ILE A O 1
ATOM 747 N N . SER A 1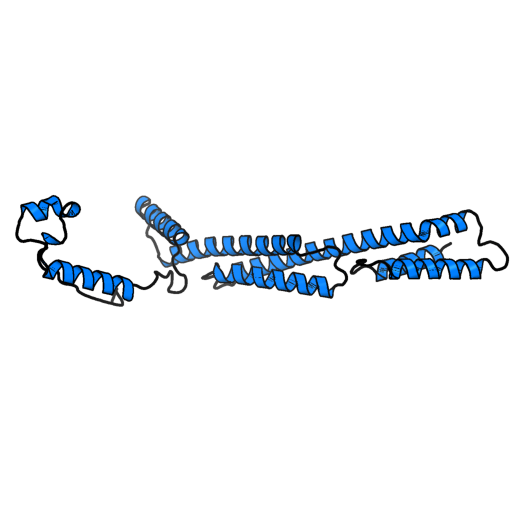 94 ? -3.809 10.530 15.492 1.00 92.75 94 SER A N 1
ATOM 748 C CA . SER A 1 94 ? -3.900 10.748 14.047 1.00 92.75 94 SER A CA 1
ATOM 749 C C . SER A 1 94 ? -2.535 10.970 13.405 1.00 92.75 94 SER A C 1
ATOM 751 O O . SER A 1 94 ? -2.262 10.428 12.341 1.00 92.75 94 SER A O 1
ATOM 753 N N . GLU A 1 95 ? -1.627 11.685 14.072 1.00 93.81 95 GLU A N 1
ATOM 754 C CA . GLU A 1 95 ? -0.269 11.885 13.577 1.00 93.81 95 GLU A CA 1
ATOM 755 C C . GLU A 1 95 ? 0.505 10.561 13.461 1.00 93.81 95 GLU A C 1
ATOM 757 O O . GLU A 1 95 ? 1.182 10.327 12.458 1.00 93.81 95 GLU A O 1
ATOM 762 N N . MET A 1 96 ? 0.399 9.686 14.467 1.00 92.12 96 MET A N 1
ATOM 763 C CA . MET A 1 96 ? 1.049 8.370 14.461 1.00 92.12 96 MET A CA 1
ATOM 764 C C . MET A 1 96 ? 0.466 7.462 13.374 1.00 92.12 96 MET A C 1
ATOM 766 O O . MET A 1 96 ? 1.219 6.918 12.564 1.00 92.12 96 MET A O 1
ATOM 770 N N . GLU A 1 97 ? -0.861 7.362 13.305 1.00 93.31 97 GLU A N 1
ATOM 771 C CA . GLU A 1 97 ? -1.564 6.535 12.318 1.00 93.31 97 GLU A CA 1
ATOM 772 C C . GLU A 1 97 ? -1.310 7.023 10.886 1.00 93.31 97 GLU A C 1
ATOM 774 O O . GLU A 1 97 ? -1.046 6.221 9.994 1.00 93.31 97 GLU A O 1
ATOM 779 N N . ASN A 1 98 ? -1.295 8.339 10.653 1.00 96.62 98 ASN A N 1
ATOM 780 C CA . ASN A 1 98 ? -1.006 8.902 9.336 1.00 96.62 98 ASN A CA 1
ATOM 781 C C . ASN A 1 98 ? 0.450 8.655 8.911 1.00 96.62 98 ASN A C 1
ATOM 783 O O . ASN A 1 98 ? 0.702 8.340 7.747 1.00 96.62 98 ASN A O 1
ATOM 787 N N . LYS A 1 99 ? 1.419 8.742 9.836 1.00 97.25 99 LYS A N 1
ATOM 788 C CA . LYS A 1 99 ? 2.824 8.380 9.563 1.00 97.25 99 LYS A CA 1
ATOM 789 C C . LYS A 1 99 ? 2.958 6.909 9.175 1.00 97.25 99 LYS A C 1
ATOM 791 O O . LYS A 1 99 ? 3.632 6.605 8.190 1.00 97.25 99 LYS A O 1
ATOM 796 N N . ALA A 1 100 ? 2.308 6.018 9.924 1.00 95.94 100 ALA A N 1
ATOM 797 C CA . ALA A 1 100 ? 2.290 4.590 9.626 1.00 95.94 100 ALA A CA 1
ATOM 798 C C . ALA A 1 100 ? 1.631 4.312 8.264 1.00 95.94 100 ALA A C 1
ATOM 800 O O . ALA A 1 100 ? 2.198 3.587 7.448 1.00 95.94 100 ALA A O 1
ATOM 801 N N . ALA A 1 101 ? 0.505 4.971 7.970 1.00 97.56 101 ALA A N 1
ATOM 802 C CA . ALA A 1 101 ? -0.202 4.853 6.698 1.00 97.56 101 ALA A CA 1
ATOM 803 C C . ALA A 1 101 ? 0.670 5.262 5.499 1.00 97.56 101 ALA A C 1
ATOM 805 O O . ALA A 1 101 ? 0.698 4.555 4.494 1.00 97.56 101 ALA A O 1
ATOM 806 N N . VAL A 1 102 ? 1.412 6.376 5.599 1.00 98.75 102 VAL A N 1
ATOM 807 C CA . VAL A 1 102 ? 2.351 6.813 4.548 1.00 98.75 102 VAL A CA 1
ATOM 808 C C . VAL A 1 102 ? 3.428 5.758 4.303 1.00 98.75 102 VAL A C 1
ATOM 810 O O . VAL A 1 102 ? 3.730 5.454 3.146 1.00 98.75 102 VAL A O 1
ATOM 813 N N . LEU A 1 103 ? 4.027 5.229 5.374 1.00 98.44 103 LEU A N 1
ATOM 814 C CA . LEU A 1 103 ? 5.102 4.242 5.281 1.00 98.44 103 LEU A CA 1
ATOM 815 C C . LEU A 1 103 ? 4.605 2.960 4.610 1.00 98.44 103 LEU A C 1
ATOM 817 O O . LEU A 1 103 ? 5.133 2.568 3.574 1.00 98.44 103 LEU A O 1
ATOM 821 N N . GLU A 1 104 ? 3.547 2.366 5.151 1.00 98.50 104 GLU A N 1
ATOM 822 C CA . GLU A 1 104 ? 2.998 1.098 4.675 1.00 98.50 104 GLU A CA 1
ATOM 823 C C . GLU A 1 104 ? 2.493 1.184 3.234 1.00 98.50 104 GLU A C 1
ATOM 825 O O . GLU A 1 104 ? 2.777 0.302 2.426 1.00 98.50 104 GLU A O 1
ATOM 830 N N . ALA A 1 105 ? 1.804 2.269 2.872 1.00 98.75 105 ALA A N 1
ATOM 831 C CA . ALA A 1 105 ? 1.347 2.474 1.503 1.00 98.75 105 ALA A CA 1
ATOM 832 C C . ALA A 1 105 ? 2.525 2.618 0.520 1.00 98.75 105 ALA A C 1
ATOM 834 O O . ALA A 1 105 ? 2.498 2.051 -0.575 1.00 98.75 105 ALA A O 1
ATOM 835 N N . THR A 1 106 ? 3.590 3.328 0.915 1.00 98.75 106 THR A N 1
ATOM 836 C CA . THR A 1 106 ? 4.806 3.465 0.092 1.00 98.75 106 THR A CA 1
ATOM 837 C C . THR A 1 106 ? 5.507 2.114 -0.085 1.00 98.75 106 THR A C 1
ATOM 839 O O . THR A 1 106 ? 5.888 1.750 -1.199 1.00 98.75 106 THR A O 1
ATOM 842 N N . GLU A 1 107 ? 5.654 1.344 0.995 1.00 98.75 107 GLU A N 1
ATOM 843 C CA . GLU A 1 107 ? 6.256 0.008 0.958 1.00 98.75 107 GLU A CA 1
ATOM 844 C C . GLU A 1 107 ? 5.435 -0.963 0.105 1.00 98.75 107 GLU A C 1
ATOM 846 O O . GLU A 1 107 ? 6.004 -1.743 -0.666 1.00 98.75 107 GLU A O 1
ATOM 851 N N . HIS A 1 108 ? 4.103 -0.886 0.184 1.00 98.81 108 HIS A N 1
ATOM 852 C CA . HIS A 1 108 ? 3.205 -1.683 -0.648 1.00 98.81 108 HIS A CA 1
ATOM 853 C C . HIS A 1 108 ? 3.405 -1.385 -2.134 1.00 98.81 108 HIS A C 1
ATOM 855 O O . HIS A 1 108 ? 3.589 -2.320 -2.915 1.00 98.81 108 HIS A O 1
ATOM 861 N N . TYR A 1 109 ? 3.455 -0.105 -2.521 1.00 98.88 109 TYR A N 1
ATOM 862 C CA . TYR A 1 109 ? 3.750 0.297 -3.900 1.00 98.88 109 TYR A CA 1
ATOM 863 C C . TYR A 1 109 ? 5.069 -0.312 -4.394 1.00 98.88 109 TYR A C 1
ATOM 865 O O . TYR A 1 109 ? 5.115 -0.974 -5.433 1.00 98.88 109 TYR A O 1
ATOM 873 N N . GLU A 1 110 ? 6.146 -0.144 -3.621 1.00 98.62 110 GLU A N 1
ATOM 874 C CA . GLU A 1 110 ? 7.465 -0.666 -3.982 1.00 98.62 110 GLU A CA 1
ATOM 875 C C . GLU A 1 110 ? 7.476 -2.190 -4.125 1.00 98.62 110 GLU A C 1
ATOM 877 O O . GLU A 1 110 ? 8.091 -2.734 -5.048 1.00 98.62 110 GLU A O 1
ATOM 882 N N . LYS A 1 111 ? 6.809 -2.889 -3.203 1.00 98.56 111 LYS A N 1
ATOM 883 C CA . LYS A 1 111 ? 6.685 -4.344 -3.226 1.00 98.56 111 LYS A CA 1
ATOM 884 C C . LYS A 1 111 ? 5.940 -4.803 -4.476 1.00 98.56 111 LYS A C 1
ATOM 886 O O . LYS A 1 111 ? 6.451 -5.662 -5.191 1.00 98.56 111 LYS A O 1
ATOM 891 N N . ARG A 1 112 ? 4.789 -4.200 -4.793 1.00 98.44 112 ARG A N 1
ATOM 892 C CA . ARG A 1 112 ? 3.997 -4.553 -5.981 1.00 98.44 112 ARG A CA 1
ATOM 893 C C . ARG A 1 112 ? 4.740 -4.291 -7.283 1.00 98.44 112 ARG A C 1
ATOM 895 O O . ARG A 1 112 ? 4.761 -5.173 -8.141 1.00 98.44 112 ARG A O 1
ATOM 902 N N . MET A 1 113 ? 5.429 -3.155 -7.390 1.00 98.38 113 MET A N 1
ATOM 903 C CA . MET A 1 113 ? 6.278 -2.845 -8.543 1.00 98.38 113 MET A CA 1
ATOM 904 C C . MET A 1 113 ? 7.383 -3.890 -8.744 1.00 98.38 113 MET A C 1
ATOM 906 O O . MET A 1 113 ? 7.667 -4.268 -9.878 1.00 98.38 113 MET A O 1
ATOM 910 N N . ARG A 1 114 ? 7.991 -4.403 -7.663 1.00 97.88 114 ARG A N 1
ATOM 911 C CA . ARG A 1 114 ? 9.009 -5.468 -7.740 1.00 97.88 114 ARG A CA 1
ATOM 912 C C . ARG A 1 114 ? 8.433 -6.841 -8.078 1.00 97.88 114 ARG A C 1
ATOM 914 O O . ARG A 1 114 ? 9.056 -7.574 -8.836 1.00 97.88 114 ARG A O 1
ATOM 921 N N . GLU A 1 115 ? 7.292 -7.198 -7.498 1.00 97.69 115 GLU A N 1
ATOM 922 C CA . GLU A 1 115 ? 6.666 -8.514 -7.686 1.00 97.69 115 GLU A CA 1
ATOM 923 C C . GLU A 1 115 ? 6.064 -8.678 -9.084 1.00 97.69 115 GLU A C 1
ATOM 925 O O . GLU A 1 115 ? 6.185 -9.741 -9.689 1.00 97.69 115 GLU A O 1
ATOM 930 N N . ARG A 1 116 ? 5.401 -7.634 -9.590 1.00 97.56 116 ARG A N 1
ATOM 931 C CA . ARG A 1 116 ? 4.661 -7.676 -10.859 1.00 97.56 116 ARG A CA 1
ATOM 932 C C . ARG A 1 116 ? 5.480 -7.156 -12.037 1.00 97.56 116 ARG A C 1
ATOM 934 O O . ARG A 1 116 ? 5.261 -7.581 -13.169 1.00 97.56 116 ARG A O 1
ATOM 941 N N . GLY A 1 117 ? 6.419 -6.247 -11.783 1.00 94.00 117 GLY A N 1
ATOM 942 C CA . GLY A 1 117 ? 7.203 -5.604 -12.826 1.00 94.00 117 GLY A CA 1
ATOM 943 C C . GLY A 1 117 ? 8.253 -6.521 -13.428 1.00 94.00 117 GLY A C 1
ATOM 944 O O . GLY A 1 117 ? 9.239 -6.888 -12.787 1.00 94.00 117 GLY A O 1
ATOM 945 N N . GLN A 1 118 ? 8.089 -6.830 -14.711 1.00 94.50 118 GLN A N 1
ATOM 946 C CA . GLN A 1 118 ? 9.121 -7.503 -15.480 1.00 94.50 118 GLN A CA 1
ATOM 947 C C . GLN A 1 118 ? 9.939 -6.459 -16.249 1.00 94.50 118 GLN A C 1
ATOM 949 O O . GLN A 1 118 ? 9.548 -6.032 -17.327 1.00 94.50 118 GLN A O 1
ATOM 954 N N . PHE A 1 119 ? 11.087 -6.055 -15.704 1.00 96.00 119 PHE A N 1
ATOM 955 C CA . PHE A 1 119 ? 11.909 -4.990 -16.290 1.00 96.00 119 PHE A CA 1
ATOM 956 C C . PHE A 1 119 ? 13.064 -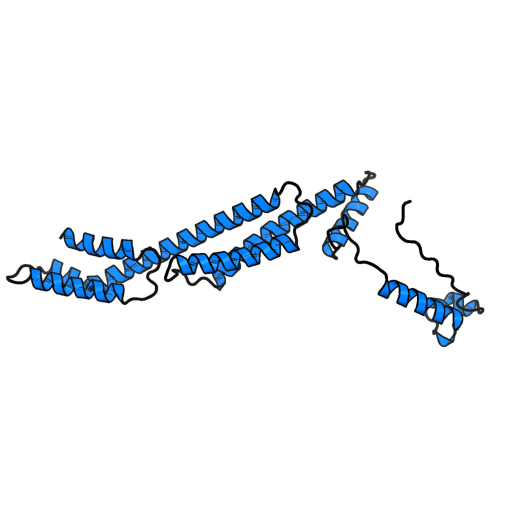5.525 -17.173 1.00 96.00 119 PHE A C 1
ATOM 958 O O . PHE A 1 119 ? 13.801 -6.403 -16.711 1.00 96.00 119 PHE A O 1
ATOM 965 N N . PRO A 1 120 ? 13.317 -4.943 -18.364 1.00 97.00 120 PRO A N 1
ATOM 966 C CA . PRO A 1 120 ? 12.571 -3.819 -18.911 1.00 97.00 120 PRO A CA 1
ATOM 967 C C . PRO A 1 120 ? 11.169 -4.243 -19.378 1.00 97.00 120 PRO A C 1
ATOM 969 O O . PRO A 1 120 ? 10.985 -5.381 -19.831 1.00 97.00 120 PRO A O 1
ATOM 972 N N . THR A 1 121 ? 10.203 -3.336 -19.224 1.00 96.62 121 THR A N 1
ATOM 973 C CA . THR A 1 121 ? 8.878 -3.470 -19.851 1.00 96.62 121 THR A CA 1
ATOM 974 C C . THR A 1 121 ? 9.034 -3.399 -21.367 1.00 96.62 121 THR A C 1
ATOM 976 O O . THR A 1 121 ? 10.036 -2.869 -21.849 1.00 96.62 121 THR A O 1
ATOM 979 N N . GLU A 1 122 ? 8.091 -3.945 -22.133 1.00 94.25 122 GLU A N 1
ATOM 980 C CA . GLU A 1 122 ? 8.123 -3.877 -23.598 1.00 94.25 122 GLU A CA 1
ATOM 981 C C . GLU A 1 122 ? 7.921 -2.439 -24.082 1.00 94.25 122 GLU A C 1
ATOM 983 O O . GLU A 1 122 ? 8.664 -1.963 -24.942 1.00 94.25 122 GLU A O 1
ATOM 988 N N . THR A 1 123 ? 6.958 -1.729 -23.488 1.00 94.56 123 THR A N 1
ATOM 989 C CA . THR A 1 123 ? 6.636 -0.340 -23.837 1.00 94.56 123 THR A CA 1
ATOM 990 C C . THR A 1 123 ? 6.582 0.569 -22.610 1.00 94.56 123 THR A C 1
ATOM 992 O O . THR A 1 123 ? 6.688 0.122 -21.461 1.00 94.56 123 THR A O 1
ATOM 995 N N . LEU A 1 124 ? 6.458 1.876 -22.859 1.00 94.88 124 LEU A N 1
ATOM 996 C CA . LEU A 1 124 ? 6.253 2.863 -21.801 1.00 94.88 124 LEU A CA 1
ATOM 997 C C . LEU A 1 124 ? 4.835 2.752 -21.231 1.00 94.88 124 LEU A C 1
ATOM 999 O O . LEU A 1 124 ? 4.646 2.893 -20.028 1.00 94.88 124 LEU A O 1
ATOM 1003 N N . GLU A 1 125 ? 3.855 2.451 -22.077 1.00 96.56 125 GLU A N 1
ATOM 1004 C CA . GLU A 1 125 ? 2.458 2.262 -21.691 1.00 96.56 125 GLU A CA 1
ATOM 1005 C C . GLU A 1 125 ? 2.319 1.110 -20.691 1.00 96.56 125 GLU A C 1
ATOM 1007 O O . GLU A 1 125 ? 1.707 1.297 -19.645 1.00 96.56 125 GLU A O 1
ATOM 1012 N N . GLU A 1 126 ? 2.987 -0.027 -20.927 1.00 97.31 126 GLU A N 1
ATOM 1013 C CA . GLU A 1 126 ? 3.002 -1.155 -19.982 1.00 97.31 126 GLU A CA 1
ATOM 1014 C C . GLU A 1 126 ? 3.557 -0.741 -18.606 1.00 97.31 126 GLU A C 1
ATOM 1016 O O . GLU A 1 126 ? 3.022 -1.122 -17.564 1.00 97.31 126 GLU A O 1
ATOM 1021 N N . PHE A 1 127 ? 4.615 0.079 -18.583 1.00 97.88 127 PHE A N 1
ATOM 1022 C CA . PHE A 1 127 ? 5.164 0.617 -17.337 1.00 97.88 127 PHE A CA 1
ATOM 1023 C C . PHE A 1 127 ? 4.169 1.539 -16.620 1.00 97.88 127 PHE A C 1
ATOM 1025 O O . PHE A 1 127 ? 3.999 1.431 -15.403 1.00 97.88 127 PHE A O 1
ATOM 1032 N N . ILE A 1 128 ? 3.522 2.441 -17.364 1.00 97.94 128 ILE A N 1
ATOM 1033 C CA . ILE A 1 128 ? 2.550 3.399 -16.827 1.00 97.94 128 ILE A CA 1
ATOM 1034 C C . ILE A 1 128 ? 1.343 2.663 -16.241 1.00 97.94 128 ILE A C 1
ATOM 1036 O O . ILE A 1 128 ? 0.949 2.968 -15.117 1.00 97.94 128 ILE A O 1
ATOM 1040 N N . GLU A 1 129 ? 0.789 1.686 -16.958 1.00 98.25 129 GLU A N 1
ATOM 1041 C CA . GLU A 1 129 ? -0.364 0.900 -16.507 1.00 98.25 129 GLU A CA 1
ATOM 1042 C C . GLU A 1 129 ? -0.045 0.098 -15.242 1.00 98.25 129 GLU A C 1
ATOM 1044 O O . GLU A 1 129 ? -0.801 0.146 -14.269 1.00 98.25 129 GLU A O 1
ATOM 1049 N N . LEU A 1 130 ? 1.104 -0.585 -15.215 1.00 98.31 130 LEU A N 1
ATOM 1050 C CA . LEU A 1 130 ? 1.558 -1.313 -14.032 1.00 98.31 130 LEU A CA 1
ATOM 1051 C C . LEU A 1 130 ? 1.719 -0.380 -12.824 1.00 98.31 130 LEU A C 1
ATOM 1053 O O . LEU A 1 130 ? 1.262 -0.699 -11.724 1.00 98.31 130 LEU A O 1
ATOM 1057 N N . SER A 1 131 ? 2.385 0.760 -13.023 1.00 98.25 131 SER A N 1
ATOM 1058 C CA . SER A 1 131 ? 2.615 1.747 -11.970 1.00 98.25 131 SER A CA 1
ATOM 1059 C C . SER A 1 131 ? 1.290 2.295 -11.443 1.00 98.25 131 SER A C 1
ATOM 1061 O O . SER A 1 131 ? 1.083 2.264 -10.235 1.00 98.25 131 SER A O 1
ATOM 1063 N N . ALA A 1 132 ? 0.358 2.676 -12.320 1.00 98.44 132 ALA A N 1
ATOM 1064 C CA . ALA A 1 132 ? -0.953 3.198 -11.937 1.00 98.44 132 ALA A CA 1
ATOM 1065 C C . ALA A 1 132 ? -1.758 2.211 -11.073 1.00 98.44 132 ALA A C 1
ATOM 1067 O O . ALA A 1 132 ? -2.304 2.603 -10.045 1.00 98.44 132 ALA A O 1
ATOM 1068 N N . GLN A 1 133 ? -1.770 0.920 -11.423 1.00 98.56 133 GLN A N 1
ATOM 1069 C CA . GLN A 1 133 ? -2.430 -0.111 -10.607 1.00 98.56 133 GLN A CA 1
ATOM 1070 C C . GLN A 1 133 ? -1.798 -0.234 -9.212 1.00 98.56 133 GLN A C 1
ATOM 1072 O O . GLN A 1 133 ? -2.495 -0.377 -8.208 1.00 98.56 133 GLN A O 1
ATOM 1077 N N . CYS A 1 134 ? -0.466 -0.176 -9.129 1.00 98.56 134 CYS A N 1
ATOM 1078 C CA . CYS A 1 134 ? 0.236 -0.228 -7.847 1.00 98.56 134 CYS A CA 1
ATOM 1079 C C . CYS A 1 134 ? -0.022 1.036 -7.005 1.00 98.56 134 CYS A C 1
ATOM 1081 O O . CYS A 1 134 ? -0.131 0.939 -5.782 1.00 98.56 134 CYS A O 1
ATOM 1083 N N . GLU A 1 135 ? -0.104 2.209 -7.642 1.00 98.44 135 GLU A N 1
ATOM 1084 C CA . GLU A 1 135 ? -0.429 3.488 -6.995 1.00 98.44 135 GLU A CA 1
ATOM 1085 C C . GLU A 1 135 ? -1.847 3.479 -6.421 1.00 98.44 135 GLU A C 1
ATOM 1087 O O . GLU A 1 135 ? -2.045 3.904 -5.283 1.00 98.44 135 GLU A O 1
ATOM 1092 N N . GLU A 1 136 ? -2.818 2.950 -7.169 1.00 98.56 136 GLU A N 1
ATOM 1093 C CA . GLU A 1 136 ? -4.204 2.825 -6.719 1.00 98.56 136 GLU A CA 1
ATOM 1094 C C . GLU A 1 136 ? -4.315 1.934 -5.475 1.00 98.56 136 GLU A C 1
ATOM 1096 O O . GLU A 1 136 ? -4.915 2.340 -4.480 1.00 98.56 136 GLU A O 1
ATOM 1101 N N . GLU A 1 137 ? -3.675 0.758 -5.474 1.00 98.62 137 GLU A N 1
ATOM 1102 C CA . GLU A 1 137 ? -3.648 -0.118 -4.294 1.00 98.62 137 GLU A CA 1
ATOM 1103 C C . GLU A 1 137 ? -3.020 0.573 -3.072 1.00 98.62 137 GLU A C 1
ATOM 1105 O O . GLU A 1 137 ? -3.558 0.497 -1.965 1.00 98.62 137 GLU A O 1
ATOM 1110 N N . ALA A 1 138 ? -1.893 1.265 -3.263 1.00 98.75 138 ALA A N 1
ATOM 1111 C CA . ALA A 1 138 ? -1.231 2.007 -2.194 1.00 98.75 138 ALA A CA 1
ATOM 1112 C C . ALA A 1 138 ? -2.118 3.138 -1.649 1.00 98.75 138 ALA A C 1
ATOM 1114 O O . ALA A 1 138 ? -2.198 3.334 -0.435 1.00 98.75 138 ALA A O 1
ATOM 1115 N N . LEU A 1 139 ? -2.833 3.848 -2.524 1.00 98.44 139 LEU A N 1
ATOM 1116 C CA . LEU A 1 139 ? -3.766 4.897 -2.126 1.00 98.44 139 LEU A CA 1
ATOM 1117 C C . LEU A 1 139 ? -4.906 4.340 -1.264 1.00 98.44 139 LEU A C 1
ATOM 1119 O O . LEU A 1 139 ? -5.250 4.955 -0.256 1.00 98.44 139 LEU A O 1
ATOM 1123 N N . GLN A 1 140 ? -5.456 3.169 -1.601 1.00 98.38 140 GLN A N 1
ATOM 1124 C CA . GLN A 1 140 ? -6.502 2.537 -0.786 1.00 98.38 140 GLN A CA 1
ATOM 1125 C C . GLN A 1 140 ? -6.005 2.186 0.622 1.00 98.38 140 GLN A C 1
ATOM 1127 O O . GLN A 1 140 ? -6.724 2.395 1.601 1.00 98.38 140 GLN A O 1
ATOM 1132 N N . ILE A 1 141 ? -4.759 1.718 0.749 1.00 98.12 141 ILE A N 1
ATOM 1133 C CA . ILE A 1 141 ? -4.133 1.461 2.056 1.00 98.12 141 ILE A CA 1
ATOM 1134 C C . ILE A 1 141 ? -3.998 2.763 2.852 1.00 98.12 141 ILE A C 1
ATOM 1136 O O . ILE A 1 141 ? -4.392 2.817 4.020 1.00 98.12 141 ILE A O 1
ATOM 1140 N N . PHE A 1 142 ? -3.488 3.823 2.217 1.00 98.25 142 PHE A N 1
ATOM 1141 C CA . PHE A 1 142 ? -3.346 5.128 2.858 1.00 98.25 142 PHE A CA 1
ATOM 1142 C C . PHE A 1 142 ? -4.701 5.672 3.335 1.00 98.25 142 PHE A C 1
ATOM 1144 O O . PHE A 1 142 ? -4.829 6.055 4.497 1.00 98.25 142 PHE A O 1
ATOM 1151 N N . ILE A 1 143 ? -5.730 5.662 2.482 1.00 94.88 143 ILE A N 1
ATOM 1152 C CA . ILE A 1 143 ? -7.075 6.157 2.818 1.00 94.88 143 ILE A CA 1
ATOM 1153 C C . ILE A 1 143 ? -7.717 5.322 3.933 1.00 94.88 143 ILE A C 1
ATOM 1155 O O . ILE A 1 143 ? -8.330 5.885 4.835 1.00 94.88 143 ILE A O 1
ATOM 1159 N N . GLY A 1 144 ? -7.558 3.996 3.922 1.00 93.06 144 GLY A N 1
ATOM 1160 C CA . GLY A 1 144 ? -8.148 3.131 4.950 1.00 93.06 144 GLY A CA 1
ATOM 1161 C C . GLY A 1 144 ? -7.566 3.351 6.353 1.00 93.06 144 GLY A C 1
ATOM 1162 O O . GLY A 1 144 ? -8.252 3.150 7.363 1.00 93.06 144 GLY A O 1
ATOM 1163 N N . LYS A 1 145 ? -6.300 3.776 6.439 1.00 92.19 145 LYS A N 1
ATOM 1164 C CA . LYS A 1 145 ? -5.611 3.985 7.720 1.00 92.19 145 LYS A CA 1
ATOM 1165 C C . LYS A 1 145 ? -5.586 5.439 8.166 1.00 92.19 145 LYS A C 1
ATOM 1167 O O . LYS A 1 145 ? -5.823 5.693 9.348 1.00 92.19 145 LYS A O 1
ATOM 1172 N N . SER A 1 146 ? -5.365 6.371 7.248 1.00 93.75 146 SER A N 1
ATOM 1173 C CA . SER A 1 146 ? -5.273 7.791 7.572 1.00 93.75 146 SER A CA 1
ATOM 1174 C C . SER A 1 146 ? -6.591 8.359 8.104 1.00 93.75 146 SER A C 1
ATOM 1176 O O . SER A 1 146 ? -7.679 7.914 7.741 1.00 93.75 146 SER A O 1
ATOM 1178 N N . PHE A 1 147 ? -6.499 9.334 9.004 1.00 93.38 147 PHE A N 1
ATOM 1179 C CA . PHE A 1 147 ? -7.637 10.132 9.455 1.00 93.38 147 PHE A CA 1
ATOM 1180 C C . PHE A 1 147 ? -7.158 11.460 10.047 1.00 93.38 147 PHE A C 1
ATOM 1182 O O . PHE A 1 147 ? -5.995 11.601 10.424 1.00 93.38 147 PHE A O 1
ATOM 1189 N N . ASN A 1 148 ? -8.057 12.444 10.115 1.00 92.06 148 ASN A N 1
ATOM 1190 C CA . ASN A 1 148 ? -7.786 13.768 10.686 1.00 92.06 148 ASN A CA 1
ATOM 1191 C C . ASN A 1 148 ? -6.539 14.486 10.098 1.00 92.06 148 ASN A C 1
ATOM 1193 O O . ASN A 1 148 ? -5.899 15.307 10.751 1.00 92.06 148 ASN A O 1
ATOM 1197 N N . ASP A 1 149 ? -6.191 14.217 8.831 1.00 91.25 149 ASP A N 1
ATOM 1198 C CA . ASP A 1 149 ? -5.149 14.947 8.087 1.00 91.25 149 ASP A CA 1
ATOM 1199 C C . ASP A 1 149 ? -5.722 16.226 7.450 1.00 91.25 149 ASP A C 1
ATOM 1201 O O . ASP A 1 149 ? -5.716 16.406 6.233 1.00 91.25 149 ASP A O 1
ATOM 1205 N N . LEU A 1 150 ? -6.262 17.131 8.273 1.00 87.69 150 LEU A N 1
ATOM 1206 C CA . LEU A 1 150 ? -7.019 18.308 7.808 1.00 87.69 150 LEU A CA 1
ATOM 1207 C C . LEU A 1 150 ? -6.214 19.242 6.890 1.00 87.69 150 LEU A C 1
ATOM 1209 O O . LEU A 1 150 ? -6.776 19.941 6.051 1.00 87.69 150 LEU A O 1
ATOM 1213 N N . LYS A 1 151 ? -4.888 19.269 7.060 1.00 92.06 151 LYS A N 1
ATOM 1214 C CA . LYS A 1 151 ? -3.963 20.088 6.263 1.00 92.06 151 LYS A CA 1
ATOM 1215 C C . LYS A 1 151 ? -3.352 19.323 5.083 1.00 92.06 151 LYS A C 1
ATOM 1217 O O . LYS A 1 151 ? -2.502 19.885 4.396 1.00 92.06 151 LYS A O 1
ATOM 1222 N N . LEU A 1 152 ? -3.757 18.069 4.865 1.00 94.38 152 LEU A N 1
ATOM 1223 C CA . LEU A 1 152 ? -3.249 17.179 3.816 1.00 94.38 152 LEU A CA 1
ATOM 1224 C C . LEU A 1 152 ? -1.718 17.035 3.831 1.00 94.38 152 LEU A C 1
ATOM 1226 O O . LEU A 1 152 ? -1.086 16.857 2.787 1.00 94.38 152 LEU A O 1
ATOM 1230 N N . ILE A 1 153 ? -1.098 17.140 5.010 1.00 97.25 153 ILE A N 1
ATOM 1231 C CA . ILE A 1 153 ? 0.363 17.107 5.153 1.00 97.25 153 ILE A CA 1
ATOM 1232 C C . ILE A 1 153 ? 0.865 15.694 4.863 1.00 97.25 153 ILE A C 1
ATOM 1234 O O . ILE A 1 153 ? 1.844 15.521 4.128 1.00 97.25 153 ILE A O 1
ATOM 1238 N N . PHE A 1 154 ? 0.179 14.688 5.406 1.00 98.19 154 PHE A N 1
ATOM 1239 C CA . PHE A 1 154 ? 0.534 13.286 5.214 1.00 98.19 154 PHE A CA 1
ATOM 1240 C C . PHE A 1 154 ? 0.126 12.797 3.833 1.00 98.19 154 PHE A C 1
ATOM 1242 O O . PHE A 1 154 ? 0.906 12.097 3.193 1.00 98.19 154 PHE A O 1
ATOM 1249 N N . HIS A 1 155 ? -1.015 13.250 3.314 1.00 97.44 155 HIS A N 1
ATOM 1250 C CA . HIS A 1 155 ? -1.390 13.003 1.925 1.00 97.44 155 HIS A CA 1
ATOM 1251 C C . HIS A 1 155 ? -0.337 13.554 0.946 1.00 97.44 155 HIS A C 1
ATOM 1253 O O . HIS A 1 155 ? 0.150 12.833 0.076 1.00 97.44 155 HIS A O 1
ATOM 1259 N N . ALA A 1 156 ? 0.111 14.801 1.125 1.00 98.25 156 ALA A N 1
ATOM 1260 C CA . ALA A 1 156 ? 1.173 15.381 0.303 1.00 98.25 156 ALA A CA 1
ATOM 1261 C C . ALA A 1 156 ? 2.520 14.657 0.480 1.00 98.25 156 ALA A C 1
ATOM 1263 O O . ALA A 1 156 ? 3.328 14.589 -0.450 1.00 98.25 156 ALA A O 1
ATOM 1264 N N . GLN A 1 157 ? 2.807 14.126 1.671 1.00 98.56 157 GLN A N 1
ATOM 1265 C CA . GLN A 1 157 ? 3.983 13.287 1.897 1.00 98.56 157 GLN A CA 1
ATOM 1266 C C . GLN A 1 157 ? 3.879 11.950 1.151 1.00 98.56 157 GLN A C 1
ATOM 1268 O O . GLN A 1 157 ? 4.831 11.577 0.468 1.00 98.56 157 GLN A O 1
ATOM 1273 N N . PHE A 1 158 ? 2.733 11.273 1.225 1.00 98.69 158 PHE A N 1
ATOM 1274 C CA . PHE A 1 158 ? 2.449 10.048 0.481 1.00 98.69 158 PHE A CA 1
ATOM 1275 C C . PHE A 1 158 ? 2.638 10.256 -1.026 1.00 98.69 158 PHE A C 1
ATOM 1277 O O . PHE A 1 158 ? 3.444 9.559 -1.639 1.00 98.69 158 PHE A O 1
ATOM 1284 N N . MET A 1 159 ? 2.009 11.283 -1.607 1.00 98.38 159 MET A N 1
ATOM 1285 C CA . MET A 1 159 ? 2.129 11.575 -3.042 1.00 98.38 159 MET A CA 1
ATOM 1286 C C . MET A 1 159 ? 3.580 11.837 -3.467 1.00 98.38 159 MET A C 1
ATOM 1288 O O . MET A 1 159 ? 4.032 11.330 -4.493 1.00 98.38 159 MET A O 1
ATOM 1292 N N . ARG A 1 160 ? 4.353 12.576 -2.656 1.00 98.62 160 ARG A N 1
ATOM 1293 C CA . ARG A 1 160 ? 5.786 12.802 -2.918 1.00 98.62 160 ARG A CA 1
ATOM 1294 C C . ARG A 1 160 ? 6.601 11.511 -2.868 1.00 98.62 160 ARG A C 1
ATOM 1296 O O . ARG A 1 160 ? 7.516 11.352 -3.676 1.00 98.62 160 ARG A O 1
ATOM 1303 N N . ASN A 1 161 ? 6.300 10.615 -1.931 1.00 98.69 161 ASN A N 1
ATOM 1304 C CA . ASN A 1 161 ? 6.980 9.327 -1.824 1.00 98.69 161 ASN A CA 1
ATOM 1305 C C . ASN A 1 161 ? 6.694 8.449 -3.043 1.00 98.69 161 ASN A C 1
ATOM 1307 O O . ASN A 1 161 ? 7.633 7.922 -3.639 1.00 98.69 161 ASN A O 1
ATOM 1311 N N . ILE A 1 162 ? 5.425 8.342 -3.441 1.00 98.62 162 ILE A N 1
ATOM 1312 C CA . ILE A 1 162 ? 5.006 7.579 -4.618 1.00 98.62 162 ILE A CA 1
ATOM 1313 C C . ILE A 1 162 ? 5.684 8.106 -5.881 1.00 98.62 162 ILE A C 1
ATOM 1315 O O . ILE A 1 162 ? 6.350 7.339 -6.573 1.00 98.62 162 ILE A O 1
ATOM 1319 N N . GLU A 1 163 ? 5.631 9.417 -6.126 1.00 98.56 163 GLU A N 1
ATOM 1320 C CA . GLU A 1 163 ? 6.272 10.032 -7.293 1.00 98.56 163 GLU A CA 1
ATOM 1321 C C . GLU A 1 163 ? 7.788 9.790 -7.304 1.00 98.56 163 GLU A C 1
ATOM 1323 O O . GLU A 1 163 ? 8.381 9.445 -8.327 1.00 98.56 163 GLU A O 1
ATOM 1328 N N . LYS A 1 164 ? 8.443 9.902 -6.141 1.00 98.69 164 LYS A N 1
ATOM 1329 C CA . LYS A 1 164 ? 9.868 9.584 -6.022 1.00 98.69 164 LYS A CA 1
ATOM 1330 C C . LYS A 1 164 ? 10.146 8.132 -6.420 1.00 98.69 164 LYS A C 1
ATOM 1332 O O . LYS A 1 164 ? 11.039 7.900 -7.232 1.00 98.69 164 LYS A O 1
ATOM 1337 N N . ARG A 1 165 ? 9.391 7.168 -5.884 1.00 98.50 165 ARG A N 1
ATOM 1338 C CA . ARG A 1 165 ? 9.588 5.745 -6.200 1.00 98.50 165 ARG A CA 1
ATOM 1339 C C . ARG A 1 165 ? 9.266 5.428 -7.652 1.00 98.50 165 ARG A C 1
ATOM 1341 O O . ARG A 1 165 ? 10.013 4.688 -8.281 1.00 98.50 165 ARG A O 1
ATOM 1348 N N . LYS A 1 166 ? 8.208 6.010 -8.215 1.00 98.44 166 LYS A N 1
ATOM 1349 C CA . LYS A 1 166 ? 7.867 5.895 -9.637 1.00 98.44 166 LYS A CA 1
ATOM 1350 C C . LYS A 1 166 ? 9.030 6.304 -10.535 1.00 98.44 166 LYS A C 1
ATOM 1352 O O . LYS A 1 166 ? 9.399 5.532 -11.419 1.00 98.44 166 LYS A O 1
ATOM 1357 N N . ARG A 1 167 ? 9.659 7.453 -10.265 1.00 98.50 167 ARG A N 1
ATOM 1358 C CA . ARG A 1 167 ? 10.850 7.898 -11.007 1.00 98.50 167 ARG A CA 1
ATOM 1359 C C . ARG A 1 167 ? 12.007 6.913 -10.891 1.00 98.50 167 ARG A C 1
ATOM 1361 O O . ARG A 1 167 ? 12.563 6.530 -11.912 1.00 98.50 167 ARG A O 1
ATOM 1368 N N . GLU A 1 168 ? 12.305 6.426 -9.688 1.00 98.50 168 GLU A N 1
ATOM 1369 C CA . GLU A 1 168 ? 13.364 5.425 -9.478 1.00 98.50 168 GLU A CA 1
ATOM 1370 C C . GLU A 1 168 ? 13.113 4.132 -10.284 1.00 98.50 168 GLU A C 1
ATOM 1372 O O . GLU A 1 168 ? 14.033 3.580 -10.895 1.00 98.50 168 GLU A O 1
ATOM 1377 N N . PHE A 1 169 ? 11.865 3.652 -10.338 1.00 98.56 169 PHE A N 1
ATOM 1378 C CA . PHE A 1 169 ? 11.502 2.497 -11.165 1.00 98.56 169 PHE A CA 1
ATOM 1379 C C . PHE A 1 169 ? 11.585 2.795 -12.668 1.00 98.56 169 PHE A C 1
ATOM 1381 O O . PHE A 1 169 ? 12.020 1.921 -13.421 1.00 98.56 169 PHE A O 1
ATOM 1388 N N . SER A 1 170 ? 11.217 4.004 -13.102 1.00 97.88 170 SER A N 1
ATOM 1389 C CA . SER A 1 170 ? 11.334 4.439 -14.502 1.00 97.88 170 SER A CA 1
ATOM 1390 C C . SER A 1 170 ? 12.795 4.483 -14.948 1.00 97.88 170 SER A C 1
ATOM 1392 O O . SER A 1 170 ? 13.158 3.875 -15.953 1.00 97.88 170 SER A O 1
ATOM 1394 N N . GLU A 1 171 ? 13.667 5.102 -14.152 1.00 98.12 171 GLU A N 1
ATOM 1395 C CA . GLU A 1 171 ? 15.107 5.164 -14.417 1.00 98.12 171 GLU A CA 1
ATOM 1396 C C . GLU A 1 171 ? 15.722 3.758 -14.476 1.00 98.12 171 GLU A C 1
ATOM 1398 O O . GLU A 1 171 ? 16.490 3.430 -15.383 1.00 98.12 171 GLU A O 1
ATOM 1403 N N . MET A 1 172 ? 15.349 2.875 -13.543 1.00 97.88 172 MET A N 1
ATOM 1404 C CA . MET A 1 172 ? 15.773 1.474 -13.586 1.00 97.88 172 MET A CA 1
ATOM 1405 C C . MET A 1 172 ? 15.290 0.774 -14.869 1.00 97.88 172 MET A C 1
ATOM 1407 O O . MET A 1 172 ? 16.043 -0.020 -15.447 1.00 97.88 172 MET A O 1
ATOM 1411 N N . ASN A 1 173 ? 14.054 1.034 -15.306 1.00 97.69 173 ASN A N 1
ATOM 1412 C CA . ASN A 1 173 ? 13.480 0.469 -16.526 1.00 97.69 173 ASN A CA 1
ATOM 1413 C C . ASN A 1 173 ? 14.295 0.884 -17.762 1.00 97.69 173 ASN A C 1
ATOM 1415 O O . ASN A 1 173 ? 14.743 0.026 -18.528 1.00 97.69 173 ASN A O 1
ATOM 1419 N N . GLU A 1 174 ? 14.583 2.179 -17.895 1.00 96.69 174 GLU A N 1
ATOM 1420 C CA . GLU A 1 174 ? 15.412 2.745 -18.964 1.00 96.69 174 GLU A CA 1
ATOM 1421 C C . GLU A 1 174 ? 16.829 2.164 -18.956 1.00 96.69 174 GLU A C 1
ATOM 1423 O O . GLU A 1 174 ? 17.329 1.701 -19.983 1.00 96.69 174 GLU A O 1
ATOM 1428 N N . VAL A 1 175 ? 17.485 2.106 -17.792 1.00 96.75 175 VAL A N 1
ATOM 1429 C CA . VAL A 1 175 ? 18.844 1.556 -17.670 1.00 96.75 175 VAL A CA 1
ATOM 1430 C C . VAL A 1 175 ? 18.887 0.091 -18.108 1.00 96.75 175 VAL A C 1
ATOM 1432 O O . VAL A 1 175 ? 19.805 -0.313 -18.834 1.00 96.75 175 VAL A O 1
ATOM 1435 N N . LYS A 1 176 ? 17.900 -0.716 -17.702 1.00 97.12 176 LYS A N 1
ATOM 1436 C CA . LYS A 1 176 ? 17.800 -2.124 -18.111 1.00 97.12 176 LYS A CA 1
ATOM 1437 C C . LYS A 1 176 ? 17.530 -2.261 -19.608 1.00 97.12 176 LYS A C 1
ATOM 1439 O O . LYS A 1 176 ? 18.215 -3.053 -20.257 1.00 97.12 176 LYS A O 1
ATOM 1444 N N . SER A 1 177 ? 16.618 -1.458 -20.152 1.00 97.00 177 SER A N 1
ATOM 1445 C CA . SER A 1 177 ? 16.312 -1.401 -21.584 1.00 97.00 177 SER A CA 1
ATOM 1446 C C . SER A 1 177 ? 17.562 -1.054 -22.398 1.00 97.00 177 SER A C 1
ATOM 1448 O O . SER A 1 177 ? 18.004 -1.833 -23.243 1.00 97.00 177 SER A O 1
ATOM 1450 N N . ARG A 1 178 ? 18.251 0.036 -22.047 1.00 94.75 178 ARG A N 1
ATOM 1451 C CA . ARG A 1 178 ? 19.499 0.466 -22.688 1.00 94.75 178 ARG A CA 1
ATOM 1452 C C . ARG A 1 178 ? 20.585 -0.604 -22.622 1.00 94.75 178 ARG A C 1
ATOM 1454 O O . ARG A 1 178 ? 21.278 -0.851 -23.613 1.00 94.75 178 ARG A O 1
ATOM 1461 N N . LYS A 1 179 ? 20.767 -1.239 -21.460 1.00 95.56 179 LYS A N 1
ATOM 1462 C CA . LYS A 1 179 ? 21.751 -2.316 -21.279 1.00 95.56 179 LYS A CA 1
ATOM 1463 C C . LYS A 1 179 ? 21.444 -3.496 -22.198 1.00 95.56 179 LYS A C 1
ATOM 1465 O O . LYS A 1 179 ? 22.363 -3.989 -22.852 1.00 95.56 179 LYS A O 1
ATOM 1470 N N . TYR A 1 180 ? 20.184 -3.915 -22.266 1.00 95.69 180 TYR A N 1
ATOM 1471 C CA . TYR A 1 180 ? 19.763 -5.039 -23.092 1.00 95.69 180 TYR A CA 1
ATOM 1472 C C . TYR A 1 180 ? 19.881 -4.727 -24.591 1.00 95.69 180 TYR A C 1
ATOM 1474 O O . TYR A 1 180 ? 20.512 -5.489 -25.324 1.00 95.69 180 TYR A O 1
ATOM 1482 N N . CYS A 1 181 ? 19.441 -3.545 -25.030 1.00 93.69 181 CYS A N 1
ATOM 1483 C CA . CYS A 1 181 ? 19.647 -3.060 -26.397 1.00 93.69 181 CYS A CA 1
ATOM 1484 C C . CYS A 1 181 ? 21.128 -3.096 -26.804 1.00 93.69 181 CYS A C 1
ATOM 1486 O O . CYS A 1 181 ? 21.469 -3.645 -27.849 1.00 93.69 181 CYS A O 1
ATOM 1488 N N . ASN A 1 182 ? 22.032 -2.581 -25.963 1.00 91.62 182 ASN A N 1
ATOM 1489 C CA . ASN A 1 182 ? 23.471 -2.607 -26.249 1.00 91.62 182 ASN A CA 1
ATOM 1490 C C . ASN A 1 182 ? 24.030 -4.039 -26.350 1.00 91.62 182 ASN A C 1
ATOM 1492 O O . ASN A 1 182 ? 24.948 -4.283 -27.134 1.00 91.62 182 ASN A O 1
ATOM 1496 N N . GLN A 1 183 ? 23.518 -4.982 -25.554 1.00 94.00 183 GLN A N 1
ATOM 1497 C CA . GLN A 1 183 ? 23.918 -6.390 -25.632 1.00 94.00 183 GLN A CA 1
ATOM 1498 C C . GLN A 1 183 ? 23.460 -7.030 -26.944 1.00 94.00 183 GLN A C 1
ATOM 1500 O O . GLN A 1 183 ? 24.254 -7.719 -27.582 1.00 94.00 183 GLN A O 1
ATOM 1505 N N . LEU A 1 184 ? 22.222 -6.767 -27.369 1.00 93.56 184 LEU A N 1
ATOM 1506 C CA . LEU A 1 184 ? 21.685 -7.260 -28.637 1.00 93.56 184 LEU A CA 1
ATOM 1507 C C . LEU A 1 184 ? 22.447 -6.699 -29.838 1.00 93.56 184 LEU A C 1
ATOM 1509 O O . LEU A 1 184 ? 22.818 -7.465 -30.723 1.00 93.56 184 LEU A O 1
ATOM 1513 N N . ILE A 1 185 ? 22.750 -5.396 -29.836 1.00 90.56 185 ILE A N 1
ATOM 1514 C CA . ILE A 1 185 ? 23.561 -4.765 -30.886 1.00 90.56 185 ILE A CA 1
ATOM 1515 C C . ILE A 1 185 ? 24.907 -5.481 -30.995 1.00 90.56 185 ILE A C 1
ATOM 1517 O O . ILE A 1 185 ? 25.218 -6.003 -32.057 1.00 90.56 185 ILE A O 1
ATOM 1521 N N . LYS A 1 186 ? 25.653 -5.612 -29.886 1.00 91.44 186 LYS A N 1
ATOM 1522 C CA . LYS A 1 186 ? 26.953 -6.311 -29.864 1.00 91.44 186 LYS A CA 1
ATOM 1523 C C . LYS A 1 186 ? 26.860 -7.773 -30.308 1.00 91.44 186 LYS A C 1
ATOM 1525 O O . LYS A 1 186 ? 27.773 -8.282 -30.952 1.00 91.44 186 LYS A O 1
ATOM 1530 N N . LYS A 1 187 ? 25.791 -8.475 -29.919 1.00 94.06 187 LYS A N 1
ATOM 1531 C CA . LYS A 1 187 ? 25.549 -9.877 -30.287 1.00 94.06 187 LYS A CA 1
ATOM 1532 C C . LYS A 1 187 ? 25.375 -10.008 -31.800 1.00 94.06 187 LYS A C 1
ATOM 1534 O O . LYS A 1 187 ? 26.033 -10.852 -32.406 1.00 94.06 187 LYS A O 1
ATOM 1539 N N . HIS A 1 188 ? 24.518 -9.176 -32.388 1.00 92.69 188 HIS A N 1
ATOM 1540 C CA . HIS A 1 188 ? 24.149 -9.263 -33.801 1.00 92.69 188 HIS A CA 1
ATOM 1541 C C . HIS A 1 188 ? 25.194 -8.632 -34.732 1.00 92.69 188 HIS A C 1
ATOM 1543 O O . HIS A 1 188 ? 25.384 -9.136 -35.835 1.00 92.69 188 HIS A O 1
ATOM 1549 N N . SER A 1 189 ? 25.938 -7.612 -34.287 1.00 90.25 189 SER A N 1
ATOM 1550 C CA . SER A 1 189 ? 26.993 -6.953 -35.077 1.00 90.25 189 SER A CA 1
ATOM 1551 C C . SER A 1 189 ? 28.324 -7.702 -35.122 1.00 90.25 189 SER A C 1
ATOM 1553 O O . SER A 1 189 ? 29.166 -7.402 -35.967 1.00 90.25 189 SER A O 1
ATOM 1555 N N . ARG A 1 190 ? 28.548 -8.675 -34.230 1.00 92.31 190 ARG A N 1
ATOM 1556 C CA . ARG A 1 190 ? 29.867 -9.287 -33.989 1.00 92.31 190 ARG A CA 1
ATOM 1557 C C . ARG A 1 190 ? 30.570 -9.793 -35.249 1.00 92.31 190 ARG A C 1
ATOM 1559 O O . ARG A 1 190 ? 31.771 -9.581 -35.413 1.00 92.31 190 ARG A O 1
ATOM 1566 N N . ASP A 1 191 ? 29.859 -10.519 -36.104 1.00 91.44 191 ASP A N 1
ATOM 1567 C CA . ASP A 1 191 ? 30.471 -11.136 -37.285 1.00 91.44 191 ASP A CA 1
ATOM 1568 C C . ASP A 1 191 ? 30.689 -10.107 -38.399 1.00 91.44 191 ASP A C 1
ATOM 1570 O O . ASP A 1 191 ? 31.718 -10.135 -39.074 1.00 91.44 191 ASP A O 1
ATOM 1574 N N . HIS A 1 192 ? 29.788 -9.131 -38.503 1.00 89.56 192 HIS A N 1
ATOM 1575 C CA . HIS A 1 192 ? 29.930 -7.993 -39.399 1.00 89.56 192 HIS A CA 1
ATOM 1576 C C . HIS A 1 192 ? 31.117 -7.095 -39.006 1.00 89.56 192 HIS A C 1
ATOM 1578 O O . HIS A 1 192 ? 31.904 -6.711 -39.868 1.00 89.56 192 HIS A O 1
ATOM 1584 N N . GLU A 1 193 ? 31.331 -6.830 -37.713 1.00 89.75 193 GLU A N 1
ATOM 1585 C CA . GLU A 1 193 ? 32.509 -6.103 -37.215 1.00 89.75 193 GLU A CA 1
ATOM 1586 C C . GLU A 1 193 ? 33.822 -6.818 -37.568 1.00 89.75 193 GLU A C 1
ATOM 1588 O O . GLU A 1 193 ? 34.784 -6.178 -37.996 1.00 89.75 193 GLU A O 1
ATOM 1593 N N . LYS A 1 194 ? 33.865 -8.152 -37.449 1.00 92.06 194 LYS A N 1
ATOM 1594 C CA . LYS A 1 194 ? 35.027 -8.953 -37.873 1.00 92.06 194 LYS A CA 1
ATOM 1595 C C . LYS A 1 194 ? 35.238 -8.899 -39.385 1.00 92.06 194 LYS A C 1
ATOM 1597 O O . LYS A 1 194 ? 36.381 -8.838 -39.834 1.00 92.06 194 LYS A O 1
ATOM 1602 N N . ALA A 1 195 ? 34.161 -8.948 -40.170 1.00 90.06 195 ALA A N 1
ATOM 1603 C CA . ALA A 1 195 ? 34.222 -8.833 -41.626 1.00 90.06 195 ALA A CA 1
ATOM 1604 C C . ALA A 1 195 ? 34.784 -7.471 -42.059 1.00 90.06 195 ALA A C 1
ATOM 1606 O O . ALA A 1 195 ? 35.655 -7.414 -42.929 1.00 90.06 195 ALA A O 1
ATOM 1607 N N . LEU A 1 196 ? 34.362 -6.399 -41.383 1.00 88.62 196 LEU A N 1
ATOM 1608 C CA . LEU A 1 196 ? 34.860 -5.043 -41.594 1.00 88.62 196 LEU A CA 1
ATOM 1609 C C . LEU A 1 196 ? 36.355 -4.930 -41.261 1.00 88.62 196 LEU A C 1
ATOM 1611 O O . LEU A 1 196 ? 37.132 -4.464 -42.088 1.00 88.62 196 LEU A O 1
ATOM 1615 N N . GLN A 1 197 ? 36.786 -5.439 -40.100 1.00 88.75 197 GLN A N 1
ATOM 1616 C CA . GLN A 1 197 ? 38.202 -5.442 -39.689 1.00 88.75 197 GLN A CA 1
ATOM 1617 C C . GLN A 1 197 ? 39.115 -6.213 -40.652 1.00 88.75 197 GLN A C 1
ATOM 1619 O O . GLN A 1 197 ? 40.285 -5.877 -40.804 1.00 88.75 197 GLN A O 1
ATOM 1624 N N . ARG A 1 198 ? 38.589 -7.253 -41.305 1.00 91.69 198 ARG A N 1
ATOM 1625 C CA . ARG A 1 198 ? 39.313 -8.054 -42.304 1.00 91.69 198 ARG A CA 1
ATOM 1626 C C . ARG A 1 198 ? 39.284 -7.442 -43.710 1.00 91.69 198 ARG A C 1
ATOM 1628 O O . ARG A 1 198 ? 39.805 -8.061 -44.634 1.00 91.69 198 ARG A O 1
ATOM 1635 N N . GLY A 1 199 ? 38.653 -6.279 -43.892 1.00 89.44 199 GLY A N 1
ATOM 1636 C CA . GLY A 1 199 ? 38.535 -5.612 -45.190 1.00 89.44 199 GLY A CA 1
ATOM 1637 C C . GLY A 1 199 ? 37.670 -6.374 -46.199 1.00 89.44 199 GLY A C 1
ATOM 1638 O O . GLY A 1 199 ? 37.868 -6.236 -47.405 1.00 89.44 199 GLY A O 1
ATOM 1639 N N . LEU A 1 200 ? 36.719 -7.205 -45.744 1.00 89.62 200 LEU A N 1
ATOM 1640 C CA . LEU A 1 200 ? 35.906 -8.033 -46.650 1.00 89.62 200 LEU A CA 1
ATOM 1641 C C . LEU A 1 200 ? 34.988 -7.202 -47.559 1.00 89.62 200 LEU A C 1
ATOM 1643 O O . LEU A 1 200 ? 34.667 -7.651 -48.658 1.00 89.62 200 LEU A O 1
ATOM 1647 N N . TYR A 1 201 ? 34.633 -5.986 -47.137 1.00 90.50 201 TYR A N 1
ATOM 1648 C CA . TYR A 1 201 ? 33.823 -5.043 -47.914 1.00 90.50 201 TYR A CA 1
ATOM 1649 C C . TYR A 1 201 ? 34.656 -4.130 -48.838 1.00 90.50 201 TYR A C 1
ATOM 1651 O O . TYR A 1 201 ? 34.091 -3.411 -49.656 1.00 90.50 201 TYR A O 1
ATOM 1659 N N . SER A 1 202 ? 35.993 -4.171 -48.779 1.00 89.75 202 SER A N 1
ATOM 1660 C CA . SER A 1 202 ? 36.899 -3.317 -49.574 1.00 89.75 202 SER A CA 1
ATOM 1661 C C . SER A 1 202 ? 37.174 -3.882 -50.978 1.00 89.75 202 SER A C 1
ATOM 1663 O O . SER A 1 202 ? 38.311 -3.898 -51.449 1.00 89.75 202 SER A O 1
ATOM 1665 N N . LYS A 1 203 ? 36.139 -4.404 -51.642 1.00 89.62 203 LYS A N 1
ATOM 1666 C CA . LYS A 1 203 ? 36.205 -5.041 -52.970 1.00 89.62 203 LYS A CA 1
ATOM 1667 C C . LYS A 1 203 ? 35.100 -4.488 -53.880 1.00 89.62 203 LYS A C 1
ATOM 1669 O O . LYS A 1 203 ? 34.117 -3.959 -53.357 1.00 89.62 203 LYS A O 1
ATOM 1674 N N . PRO A 1 204 ? 35.202 -4.618 -55.218 1.00 92.00 204 PRO A N 1
ATOM 1675 C CA . PRO A 1 204 ? 34.100 -4.268 -56.115 1.00 92.00 204 PRO A CA 1
ATOM 1676 C C . PRO A 1 204 ? 32.792 -4.950 -55.679 1.00 92.00 204 PRO A C 1
ATOM 1678 O O . PRO A 1 204 ? 32.772 -6.157 -55.456 1.00 92.00 204 PRO A O 1
ATOM 1681 N N . GLY A 1 205 ? 31.722 -4.168 -55.498 1.00 90.06 205 GLY A N 1
ATOM 1682 C CA . GLY A 1 205 ? 30.428 -4.644 -54.979 1.00 90.06 205 GLY A CA 1
ATOM 1683 C C . GLY A 1 205 ? 30.321 -4.761 -53.448 1.00 90.06 205 GLY A C 1
ATOM 1684 O O . GLY A 1 205 ? 29.240 -5.036 -52.933 1.00 90.06 205 GLY A O 1
ATOM 1685 N N . GLY A 1 206 ? 31.393 -4.507 -52.694 1.00 89.25 206 GLY A N 1
ATOM 1686 C CA . GLY A 1 206 ? 31.410 -4.673 -51.237 1.00 89.25 206 GLY A CA 1
ATOM 1687 C C . GLY A 1 206 ? 30.503 -3.707 -50.466 1.00 89.25 206 GLY A C 1
ATOM 1688 O O . GLY A 1 206 ? 30.004 -4.078 -49.409 1.00 89.25 206 GLY A O 1
ATOM 1689 N N . TYR A 1 207 ? 30.211 -2.522 -51.016 1.00 86.94 207 TYR A N 1
ATOM 1690 C CA . TYR A 1 207 ? 29.238 -1.590 -50.430 1.00 86.94 207 TYR A CA 1
ATOM 1691 C C . TYR A 1 207 ? 27.810 -2.157 -50.422 1.00 86.94 207 TYR A C 1
ATOM 1693 O O . TYR A 1 207 ? 27.124 -2.071 -49.409 1.00 86.94 207 TYR A O 1
ATOM 1701 N N . LEU A 1 208 ? 27.382 -2.802 -51.515 1.00 90.81 208 LEU A N 1
ATOM 1702 C CA . LEU A 1 208 ? 26.073 -3.466 -51.570 1.00 90.81 208 LEU A CA 1
ATOM 1703 C C . LEU A 1 208 ? 26.005 -4.596 -50.539 1.00 90.81 208 LEU A C 1
ATOM 1705 O O . LEU A 1 208 ? 25.061 -4.668 -49.758 1.00 90.81 208 LEU A O 1
ATOM 1709 N N . LYS A 1 209 ? 27.060 -5.418 -50.463 1.00 90.56 209 LYS A N 1
ATOM 1710 C CA . LYS A 1 209 ? 27.148 -6.500 -49.475 1.00 90.56 209 LYS A CA 1
ATOM 1711 C C . LYS A 1 209 ? 27.103 -5.983 -48.032 1.00 90.56 209 LYS A C 1
ATOM 1713 O O . LYS A 1 209 ? 26.457 -6.587 -47.182 1.00 90.56 209 LYS A O 1
ATOM 1718 N N . PHE A 1 210 ? 27.757 -4.854 -47.765 1.00 89.69 210 PHE A N 1
ATOM 1719 C CA . PHE A 1 210 ? 27.709 -4.181 -46.470 1.00 89.69 210 PHE A CA 1
ATOM 1720 C C . PHE A 1 210 ? 26.283 -3.748 -46.108 1.00 89.69 210 PHE A C 1
ATOM 1722 O O . PHE A 1 210 ? 25.842 -4.005 -44.991 1.00 89.69 210 PHE A O 1
ATOM 1729 N N . GLN A 1 211 ? 25.554 -3.135 -47.046 1.00 89.62 211 GLN A N 1
ATOM 1730 C CA . GLN A 1 211 ? 24.166 -2.713 -46.832 1.00 89.62 211 GLN A CA 1
ATOM 1731 C C . GLN A 1 211 ? 23.230 -3.899 -46.559 1.00 89.62 211 GLN A C 1
ATOM 1733 O O . GLN A 1 211 ? 22.404 -3.819 -45.653 1.00 89.62 211 GLN A O 1
ATOM 1738 N N . GLU A 1 212 ? 23.380 -5.005 -47.293 1.00 91.50 212 GLU A N 1
ATOM 1739 C CA . GLU A 1 212 ? 22.613 -6.237 -47.059 1.00 91.50 212 GLU A CA 1
ATOM 1740 C C . GLU A 1 212 ? 22.867 -6.811 -45.661 1.00 91.50 212 GLU A C 1
ATOM 1742 O O . GLU A 1 212 ? 21.927 -7.089 -44.916 1.00 91.50 212 GLU A O 1
ATOM 1747 N N . ASP A 1 213 ? 24.140 -6.962 -45.280 1.00 91.25 213 ASP A N 1
ATOM 1748 C CA . ASP A 1 213 ? 24.505 -7.515 -43.975 1.00 91.25 213 ASP A CA 1
ATOM 1749 C C . ASP A 1 213 ? 24.037 -6.594 -42.836 1.00 91.25 213 ASP A C 1
ATOM 1751 O O . ASP A 1 213 ? 23.616 -7.073 -41.784 1.00 91.25 213 ASP A O 1
ATOM 1755 N N . MET A 1 214 ? 24.038 -5.278 -43.062 1.00 88.62 214 MET A N 1
ATOM 1756 C CA . MET A 1 214 ? 23.476 -4.292 -42.142 1.00 88.62 214 MET A CA 1
ATOM 1757 C C . MET A 1 214 ? 21.961 -4.417 -41.976 1.00 88.62 214 MET A C 1
ATOM 1759 O O . MET A 1 214 ? 21.475 -4.417 -40.843 1.00 88.62 214 MET A O 1
ATOM 1763 N N . ALA A 1 215 ? 21.217 -4.573 -43.073 1.00 90.50 215 ALA A N 1
ATOM 1764 C CA . ALA A 1 215 ? 19.769 -4.769 -43.027 1.00 90.50 215 ALA A CA 1
ATOM 1765 C C . ALA A 1 215 ? 19.396 -6.038 -42.241 1.00 90.50 215 ALA A C 1
ATOM 1767 O O . ALA A 1 215 ? 18.476 -6.013 -41.425 1.00 90.50 215 ALA A O 1
ATOM 1768 N N . LEU A 1 216 ? 20.168 -7.119 -42.401 1.00 92.56 216 LEU A N 1
ATOM 1769 C CA . LEU A 1 216 ? 19.977 -8.363 -41.646 1.00 92.56 216 LEU A CA 1
ATOM 1770 C C . LEU A 1 216 ? 20.228 -8.191 -40.140 1.00 92.56 216 LEU A C 1
ATOM 1772 O O . LEU A 1 216 ? 19.563 -8.827 -39.321 1.00 92.56 216 LEU A O 1
ATOM 1776 N N . ILE A 1 217 ? 21.189 -7.351 -39.742 1.00 91.94 217 ILE A N 1
ATOM 1777 C CA . ILE A 1 217 ? 21.431 -7.044 -38.324 1.00 91.94 217 ILE A CA 1
ATOM 1778 C C . ILE A 1 217 ? 20.264 -6.236 -37.753 1.00 91.94 217 ILE A C 1
ATOM 1780 O O . ILE A 1 217 ? 19.804 -6.545 -36.652 1.00 91.94 217 ILE A O 1
ATOM 1784 N N . GLU A 1 218 ? 19.782 -5.226 -38.484 1.00 90.81 218 GLU A N 1
ATOM 1785 C CA . GLU A 1 218 ? 18.615 -4.437 -38.079 1.00 90.81 218 GLU A CA 1
ATOM 1786 C C . GLU A 1 218 ? 17.372 -5.315 -37.925 1.00 90.81 218 GLU A C 1
ATOM 1788 O O . GLU A 1 218 ? 16.695 -5.231 -36.903 1.00 90.81 218 GLU A O 1
ATOM 1793 N N . GLU A 1 219 ? 17.106 -6.207 -38.880 1.00 93.00 219 GLU A N 1
ATOM 1794 C CA . GLU A 1 219 ? 15.997 -7.162 -38.816 1.00 93.00 219 GLU A CA 1
ATOM 1795 C C . GLU A 1 219 ? 16.094 -8.053 -37.570 1.00 93.00 219 GLU A C 1
ATOM 1797 O O . GLU A 1 219 ? 15.150 -8.128 -36.780 1.00 93.00 219 GLU A O 1
ATOM 1802 N N . ARG A 1 220 ? 17.263 -8.663 -37.328 1.00 93.88 220 ARG A N 1
ATOM 1803 C CA . ARG A 1 220 ? 17.493 -9.502 -36.140 1.00 93.88 220 ARG A CA 1
ATOM 1804 C C . ARG A 1 220 ? 17.295 -8.718 -34.850 1.00 93.88 220 ARG A C 1
ATOM 1806 O O . ARG A 1 220 ? 16.617 -9.200 -33.949 1.00 93.88 220 ARG A O 1
ATOM 1813 N N . TYR A 1 221 ? 17.838 -7.506 -34.755 1.00 92.06 221 TYR A N 1
ATOM 1814 C CA . TYR A 1 221 ? 17.639 -6.640 -33.593 1.00 92.06 221 TYR A CA 1
ATOM 1815 C C . TYR A 1 221 ? 16.156 -6.290 -33.389 1.00 92.06 221 TYR A C 1
ATOM 1817 O O . TYR A 1 221 ? 15.636 -6.392 -32.275 1.00 92.06 221 TYR A O 1
ATOM 1825 N N . ASN A 1 222 ? 15.445 -5.930 -34.458 1.00 91.25 222 ASN A N 1
ATOM 1826 C CA . ASN A 1 222 ? 14.028 -5.577 -34.406 1.00 91.25 222 ASN A CA 1
ATOM 1827 C C . ASN A 1 222 ? 13.149 -6.768 -34.005 1.00 91.25 222 ASN A C 1
ATOM 1829 O O . ASN A 1 222 ? 12.180 -6.561 -33.279 1.00 91.25 222 ASN A O 1
ATOM 1833 N N . SER A 1 223 ? 13.535 -7.992 -34.374 1.00 93.19 223 SER A N 1
ATOM 1834 C CA . SER A 1 223 ? 12.811 -9.220 -34.020 1.00 93.19 223 SER A CA 1
ATOM 1835 C C . SER A 1 223 ? 12.938 -9.656 -32.552 1.00 93.19 223 SER A C 1
ATOM 1837 O O . SER A 1 223 ? 12.102 -10.415 -32.072 1.00 93.19 223 SER A O 1
ATOM 1839 N N . GLU A 1 224 ? 13.959 -9.195 -31.818 1.00 93.56 224 GLU A N 1
ATOM 1840 C CA . GLU A 1 224 ? 14.162 -9.596 -30.416 1.00 93.56 224 GLU A CA 1
ATOM 1841 C C . GLU A 1 224 ? 13.109 -8.927 -29.510 1.00 93.56 224 GLU A C 1
ATOM 1843 O O . GLU A 1 224 ? 12.964 -7.703 -29.556 1.00 93.56 224 GLU A O 1
ATOM 1848 N N . PRO A 1 225 ? 12.370 -9.667 -28.674 1.00 92.56 225 PRO A N 1
ATOM 1849 C CA . PRO A 1 225 ? 11.351 -9.075 -27.814 1.00 92.56 225 PRO A CA 1
ATOM 1850 C C . PRO A 1 225 ? 11.996 -8.321 -26.642 1.00 92.56 225 PRO A C 1
ATOM 1852 O O . PRO A 1 225 ? 13.174 -8.508 -26.333 1.00 92.56 225 PRO A O 1
ATOM 1855 N N . ARG A 1 226 ? 11.215 -7.504 -25.936 1.00 90.88 226 ARG A N 1
ATOM 1856 C CA . ARG A 1 226 ? 11.552 -6.917 -24.630 1.00 90.88 226 ARG A CA 1
ATOM 1857 C C . ARG A 1 226 ? 12.765 -6.008 -24.627 1.00 90.88 226 ARG A C 1
ATOM 1859 O O . ARG A 1 226 ? 13.520 -5.935 -23.657 1.00 90.88 226 ARG A O 1
ATOM 1866 N N . LYS A 1 227 ? 12.947 -5.280 -25.722 1.00 93.12 227 LYS A N 1
ATOM 1867 C CA . LYS A 1 227 ? 13.984 -4.247 -25.822 1.00 93.12 227 LYS A CA 1
ATOM 1868 C C . LYS A 1 227 ? 13.665 -3.062 -24.922 1.00 93.12 227 LYS A C 1
ATOM 1870 O O . LYS A 1 227 ? 14.584 -2.465 -24.365 1.00 93.12 227 LYS A O 1
ATOM 1875 N N . GLY A 1 228 ? 12.380 -2.781 -24.738 1.00 92.75 228 GLY A N 1
ATOM 1876 C CA . GLY A 1 228 ? 11.867 -1.726 -23.884 1.00 92.75 228 GLY A CA 1
ATOM 1877 C C . GLY A 1 228 ? 12.015 -0.326 -24.456 1.00 92.75 228 GLY A C 1
ATOM 1878 O O . GLY A 1 228 ? 12.310 -0.129 -25.635 1.00 92.75 228 GLY A O 1
ATOM 1879 N N . VAL A 1 229 ? 11.820 0.652 -23.577 1.00 91.75 229 VAL A N 1
ATOM 1880 C CA . VAL A 1 229 ? 11.629 2.070 -23.919 1.00 91.75 229 VAL A CA 1
ATOM 1881 C C . VAL A 1 229 ? 12.807 2.733 -24.651 1.00 91.75 229 VAL A C 1
ATOM 1883 O O . VAL A 1 229 ? 12.620 3.720 -25.354 1.00 91.75 229 VAL A O 1
ATOM 1886 N N . GLU A 1 230 ? 14.018 2.175 -24.574 1.00 91.19 230 GLU A N 1
ATOM 1887 C CA . GLU A 1 230 ? 15.231 2.719 -25.207 1.00 91.19 230 GLU A CA 1
ATOM 1888 C C . GLU A 1 230 ? 15.548 2.102 -26.585 1.00 91.19 230 GLU A C 1
ATOM 1890 O O . GLU A 1 230 ? 16.650 2.284 -27.119 1.00 91.19 230 GLU A O 1
ATOM 1895 N N . VAL A 1 231 ? 14.608 1.370 -27.196 1.00 85.94 231 VAL A N 1
ATOM 1896 C CA . VAL A 1 231 ? 14.802 0.730 -28.512 1.00 85.94 231 VAL A CA 1
ATOM 1897 C C . VAL A 1 231 ? 15.232 1.723 -29.603 1.00 85.94 231 VAL A C 1
ATOM 1899 O O . VAL A 1 231 ? 16.164 1.446 -30.361 1.00 85.94 231 VAL A O 1
ATOM 1902 N N . GLY A 1 232 ? 14.636 2.920 -29.645 1.00 79.25 232 GLY A N 1
ATOM 1903 C CA . GLY A 1 232 ? 14.956 3.940 -30.653 1.00 79.25 232 GLY A CA 1
ATOM 1904 C C . GLY A 1 232 ? 16.397 4.459 -30.560 1.00 79.25 232 GLY A C 1
ATOM 1905 O O . GLY A 1 232 ? 17.060 4.680 -31.579 1.00 79.25 232 GLY A O 1
ATOM 1906 N N . ILE A 1 233 ? 16.931 4.574 -29.340 1.00 77.62 233 ILE A N 1
ATOM 1907 C CA . ILE A 1 233 ? 18.331 4.957 -29.105 1.00 77.62 233 ILE A CA 1
ATOM 1908 C C . ILE A 1 233 ? 19.268 3.828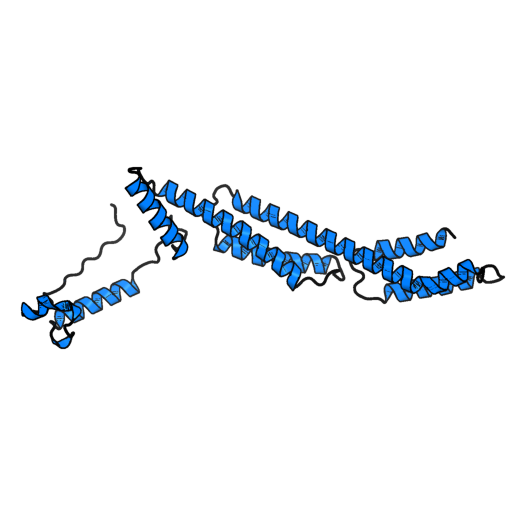 -29.542 1.00 77.62 233 ILE A C 1
ATOM 1910 O O . ILE A 1 233 ? 20.330 4.093 -30.109 1.00 77.62 233 ILE A O 1
ATOM 1914 N N . GLY A 1 234 ? 18.869 2.570 -29.334 1.00 75.06 234 GLY A N 1
ATOM 1915 C CA . GLY A 1 234 ? 19.595 1.402 -29.830 1.00 75.06 234 GLY A CA 1
ATOM 1916 C C . GLY A 1 234 ? 19.755 1.415 -31.352 1.00 75.06 234 GLY A C 1
ATOM 1917 O O . GLY A 1 234 ? 20.878 1.332 -31.849 1.00 75.06 234 GLY A O 1
ATOM 1918 N N . ILE A 1 235 ? 18.657 1.612 -32.087 1.00 76.56 235 ILE A N 1
ATOM 1919 C CA . ILE A 1 235 ? 18.663 1.700 -33.559 1.00 76.56 235 ILE A CA 1
ATOM 1920 C C . ILE A 1 235 ? 19.539 2.863 -34.035 1.00 76.56 235 ILE A C 1
ATOM 1922 O O . ILE A 1 235 ? 20.356 2.701 -34.940 1.00 76.56 235 ILE A O 1
ATOM 1926 N N . THR A 1 236 ? 19.417 4.030 -33.400 1.00 80.19 236 THR A N 1
ATOM 1927 C CA . THR A 1 236 ? 20.227 5.206 -33.752 1.00 80.19 236 THR A CA 1
ATOM 1928 C C . THR A 1 236 ? 21.720 4.937 -33.558 1.00 80.19 236 THR A C 1
ATOM 1930 O O . THR A 1 236 ? 22.524 5.268 -34.428 1.00 80.19 236 THR A O 1
ATOM 1933 N N . LYS A 1 237 ? 22.109 4.283 -32.456 1.00 75.94 237 LYS A N 1
ATOM 1934 C CA . LYS A 1 237 ? 23.507 3.892 -32.212 1.00 75.94 237 LYS A CA 1
ATOM 1935 C C . LYS A 1 237 ? 24.009 2.871 -33.214 1.00 75.94 237 LYS A C 1
ATOM 1937 O O . LYS A 1 237 ? 25.155 2.975 -33.634 1.00 75.94 237 LYS A O 1
ATOM 1942 N N . LEU A 1 238 ? 23.172 1.905 -33.580 1.00 74.69 238 LEU A N 1
ATOM 1943 C CA . LEU A 1 238 ? 23.504 0.913 -34.589 1.00 74.69 238 LEU A CA 1
ATOM 1944 C C . LEU A 1 238 ? 23.806 1.622 -35.915 1.00 74.69 238 LEU A C 1
ATOM 1946 O O . LEU A 1 238 ? 24.919 1.512 -36.411 1.00 74.69 238 LEU A O 1
ATOM 1950 N N . LYS A 1 239 ? 22.911 2.489 -36.397 1.00 77.12 239 LYS A N 1
ATOM 1951 C CA . LYS A 1 239 ? 23.142 3.289 -37.613 1.00 77.12 239 LYS A CA 1
ATOM 1952 C C . LYS A 1 239 ? 24.386 4.187 -37.522 1.00 77.12 239 LYS A C 1
ATOM 1954 O O . LYS A 1 239 ? 25.175 4.233 -38.462 1.00 77.12 239 LYS A O 1
ATOM 1959 N N . ALA A 1 240 ? 24.607 4.858 -36.390 1.00 73.81 240 ALA A N 1
ATOM 1960 C CA . ALA A 1 240 ? 25.758 5.745 -36.195 1.00 73.81 240 ALA A CA 1
ATOM 1961 C C . ALA A 1 240 ? 27.103 5.000 -36.125 1.00 73.81 240 ALA A C 1
ATOM 1963 O O . ALA A 1 240 ? 28.098 5.476 -36.665 1.00 73.81 240 ALA A O 1
ATOM 1964 N N . PHE A 1 241 ? 27.145 3.826 -35.488 1.00 65.62 241 PHE A N 1
ATOM 1965 C CA . PHE A 1 241 ? 28.355 3.006 -35.378 1.00 65.62 241 PHE A CA 1
ATOM 1966 C C . PHE A 1 241 ? 28.899 2.584 -36.751 1.00 65.62 241 PHE A C 1
ATOM 1968 O O . PHE A 1 241 ? 30.111 2.445 -36.914 1.00 65.62 241 PHE A O 1
ATOM 1975 N N . PHE A 1 242 ? 28.010 2.426 -37.732 1.00 65.12 242 PHE A N 1
ATOM 1976 C CA . PHE A 1 242 ? 28.341 1.983 -39.084 1.00 65.12 242 PHE A CA 1
ATOM 1977 C C . PHE A 1 242 ? 28.449 3.113 -40.111 1.00 65.12 242 PHE A C 1
ATOM 1979 O O . PHE A 1 242 ? 29.031 2.903 -41.164 1.00 65.12 242 PHE A O 1
ATOM 1986 N N . ALA A 1 243 ? 27.954 4.317 -39.810 1.00 63.09 243 ALA A N 1
ATOM 1987 C CA . ALA A 1 243 ? 28.159 5.495 -40.658 1.00 63.09 243 ALA A CA 1
ATOM 1988 C C . ALA A 1 243 ? 29.568 6.114 -40.522 1.00 63.09 243 ALA A C 1
ATOM 1990 O O . ALA A 1 243 ? 29.965 6.925 -41.354 1.00 63.09 243 ALA A O 1
ATOM 1991 N N . LEU A 1 244 ? 30.308 5.770 -39.461 1.00 53.84 244 LEU A N 1
ATOM 1992 C CA . LEU A 1 244 ? 31.613 6.353 -39.116 1.00 53.84 244 LEU A CA 1
ATOM 1993 C C . LEU A 1 244 ? 32.825 5.483 -39.505 1.00 53.84 244 LEU A C 1
ATOM 1995 O O . LEU A 1 244 ? 33.953 5.860 -39.185 1.00 53.84 244 LEU A O 1
ATOM 1999 N N . LYS A 1 245 ? 32.622 4.321 -40.135 1.00 53.78 245 LYS A N 1
ATOM 2000 C CA . LYS A 1 245 ? 33.682 3.369 -40.505 1.00 53.78 245 LYS A CA 1
ATOM 2001 C C . LYS A 1 245 ? 33.571 2.956 -41.962 1.00 53.78 245 LYS A C 1
ATOM 2003 O O . LYS A 1 245 ? 34.643 2.714 -42.554 1.00 53.78 245 LYS A O 1
#

InterPro domains:
  IPR003191 Guanylate-binding protein/Atlastin, C-terminal [PF02841] (61-230)
  IPR015894 Guanylate-binding protein, N-terminal [PF02263] (2-54)
  IPR027417 P-loop containing nucleoside triphosphate hydrolase [G3DSA:3.40.50.300] (1-57)
  IPR036543 Guanylate-binding protein, C-terminal domain superfamily [SSF48340] (61-230)

Foldseek 3Di:
DPDPDDDDADADPQAPDPVCVVPVVPDDSVRGDPRRVVSVVVVVVCCVVPDDFDDQVVPHGCDPVNVVLVVVVVVVCVVVVHDDDSVVSSVVSLVVQLVVLLVVLLVQLLVQCVVVPDALDQEPVVLVVSSVVSNVVSVVSNVNRHDPCPVCPSVVSSVVSSVVVSVVSVVVRQVRLVVVLVVLLCVLCVVVVVCVVVCVLVDVCSVVVNVVSLVVSVVSSVPDTRSYDCNVVSVVVSVVVVVVD

Sequence (245 aa):
MYFNTRKCFVFDPPSADKKVLQRMDEVSEKELSSSFVDQCHKFCEYIYKNVEVKLLDDIKPVSGEILGQLVYKYTEAITSSTAVCMEDTVMSISEMENKAAVLEATEHYEKRMRERGQFPTETLEEFIELSAQCEEEALQIFIGKSFNDLKLIFHAQFMRNIEKRKREFSEMNEVKSRKYCNQLIKKHSRDHEKALQRGLYSKPGGYLKFQEDMALIEERYNSEPRKGVEVGIGITKLKAFFALK